Protein AF-A0A072PNY1-F1 (afdb_monomer_lite)

Radius of gyration: 31.07 Å; chains: 1; bounding box: 44×126×73 Å

Sequence (233 aa):
MVGGGAVAAGMVYTMFSLQAFILSVVSLSSMPIEEYMLLPLALKMKVLDPQAALMTTAEVHQFLSSHPPRPKQKKIGTYQPVDLKNYNVVRDDFQHYIATTVPYTLSMPEAFIKNVVPRLRRVGLTKTEALMLINLGVGAHRNGSQQKAGDAAPPSFNGNGEELGEEAAEVEQEQDDRQLLSLVVEELEERFPGEEGEAMIDSILQIIKDAYQDLRPSNEDPHITTLNGTLPT

Structure (mmCIF, N/CA/C/O backbone):
data_AF-A0A072PNY1-F1
#
_entry.id   AF-A0A072PNY1-F1
#
loop_
_atom_site.group_PDB
_atom_site.id
_atom_site.type_symbol
_atom_site.label_atom_id
_atom_site.label_alt_id
_atom_site.label_comp_id
_atom_site.label_asym_id
_atom_site.label_entity_id
_atom_site.label_seq_id
_atom_site.pdbx_PDB_ins_code
_atom_site.Cartn_x
_atom_site.Cartn_y
_atom_site.Cartn_z
_atom_site.occupancy
_atom_site.B_iso_or_equiv
_atom_site.auth_seq_id
_atom_site.auth_comp_id
_atom_site.auth_asym_id
_atom_site.auth_atom_id
_atom_site.pdbx_PDB_model_num
ATOM 1 N N . MET A 1 1 ? -2.075 69.311 14.173 1.00 37.97 1 MET A N 1
ATOM 2 C CA . MET A 1 1 ? -2.273 69.376 12.705 1.00 37.97 1 MET A CA 1
ATOM 3 C C . MET A 1 1 ? -1.069 68.679 12.079 1.00 37.97 1 MET A C 1
ATOM 5 O O . MET A 1 1 ? -0.009 69.274 12.041 1.00 37.97 1 MET A O 1
ATOM 9 N N . VAL A 1 2 ? -1.018 67.345 12.039 1.00 43.34 2 VAL A N 1
ATOM 10 C CA . VAL A 1 2 ? -1.600 66.404 11.054 1.00 43.34 2 VAL A CA 1
ATOM 11 C C . VAL A 1 2 ? -1.232 66.725 9.601 1.00 43.34 2 VAL A C 1
ATOM 13 O O . VAL A 1 2 ? -1.825 67.615 9.008 1.00 43.34 2 VAL A O 1
ATOM 16 N N . GLY A 1 3 ? -0.346 65.886 9.049 1.00 44.34 3 GLY A N 1
ATOM 17 C CA . GLY A 1 3 ? -0.626 65.128 7.824 1.00 44.34 3 GLY A CA 1
ATOM 18 C C . GLY A 1 3 ? 0.012 65.627 6.528 1.00 44.34 3 GLY A C 1
ATOM 19 O O . GLY A 1 3 ? -0.305 66.711 6.060 1.00 44.34 3 GLY A O 1
ATOM 20 N N . GLY A 1 4 ? 0.817 64.770 5.886 1.00 44.09 4 GLY A N 1
ATOM 21 C CA . GLY A 1 4 ? 1.132 64.913 4.458 1.00 44.09 4 GLY A CA 1
ATOM 22 C C . GLY A 1 4 ? 2.486 64.349 4.029 1.00 44.09 4 GLY A C 1
ATOM 23 O O . GLY A 1 4 ? 3.350 65.116 3.631 1.00 44.09 4 GLY A O 1
ATOM 24 N N . GLY A 1 5 ? 2.697 63.028 4.099 1.00 46.22 5 GLY A N 1
ATOM 25 C CA . GLY A 1 5 ? 3.957 62.426 3.620 1.00 46.22 5 GLY A CA 1
ATOM 26 C C . GLY A 1 5 ? 3.864 61.045 2.964 1.00 46.22 5 GLY A C 1
ATOM 27 O O . GLY A 1 5 ? 4.808 60.633 2.304 1.00 46.22 5 GLY A O 1
ATOM 28 N N . ALA A 1 6 ? 2.748 60.320 3.091 1.00 48.09 6 ALA A N 1
ATOM 29 C CA . ALA A 1 6 ? 2.728 58.886 2.773 1.00 48.09 6 ALA A CA 1
ATOM 30 C C . ALA A 1 6 ? 2.091 58.498 1.421 1.00 48.09 6 ALA A C 1
ATOM 32 O O . ALA A 1 6 ? 2.101 57.324 1.070 1.00 48.09 6 ALA A O 1
ATOM 33 N N . VAL A 1 7 ? 1.542 59.438 0.641 1.00 51.06 7 VAL A N 1
ATOM 34 C CA . VAL A 1 7 ? 0.720 59.079 -0.540 1.00 51.06 7 VAL A CA 1
ATOM 35 C C . VAL A 1 7 ? 1.533 58.974 -1.844 1.00 51.06 7 VAL A C 1
ATOM 37 O O . VAL A 1 7 ? 1.127 58.278 -2.768 1.00 51.06 7 VAL A O 1
ATOM 40 N N . ALA A 1 8 ? 2.718 59.588 -1.930 1.00 47.50 8 ALA A N 1
ATOM 41 C CA . ALA A 1 8 ? 3.476 59.646 -3.188 1.00 47.50 8 ALA A CA 1
ATOM 42 C C . ALA A 1 8 ? 4.278 58.366 -3.515 1.00 47.50 8 ALA A C 1
ATOM 44 O O . ALA A 1 8 ? 4.497 58.066 -4.685 1.00 47.50 8 ALA A O 1
ATOM 45 N N . ALA A 1 9 ? 4.690 57.580 -2.513 1.00 46.88 9 ALA A N 1
ATOM 46 C CA . ALA A 1 9 ? 5.535 56.399 -2.736 1.00 46.88 9 ALA A CA 1
ATOM 47 C C . ALA A 1 9 ? 4.755 55.173 -3.259 1.00 46.88 9 ALA A C 1
ATOM 49 O O . ALA A 1 9 ? 5.294 54.378 -4.027 1.00 46.88 9 ALA A O 1
ATOM 50 N N . GLY A 1 10 ? 3.473 55.036 -2.895 1.00 46.16 10 GLY A N 1
ATOM 51 C CA . GLY A 1 10 ? 2.641 53.894 -3.299 1.00 46.16 10 GLY A CA 1
ATOM 52 C C . GLY A 1 10 ? 2.208 53.913 -4.769 1.00 46.16 10 GLY A C 1
ATOM 53 O O . GLY A 1 10 ? 1.962 52.860 -5.349 1.00 46.16 10 GLY A O 1
ATOM 54 N N . MET A 1 11 ? 2.149 55.090 -5.398 1.00 46.78 11 MET A N 1
ATOM 55 C CA . MET A 1 11 ? 1.647 55.239 -6.771 1.00 46.78 11 MET A CA 1
ATOM 56 C C . MET A 1 11 ? 2.728 54.990 -7.838 1.00 46.78 11 MET A C 1
ATOM 58 O O . MET A 1 11 ? 2.419 54.604 -8.961 1.00 46.78 11 MET A O 1
ATOM 62 N N . VAL A 1 12 ? 4.007 55.150 -7.481 1.00 50.50 12 VAL A N 1
ATOM 63 C CA . VAL A 1 12 ? 5.136 54.886 -8.391 1.00 50.50 12 VAL A CA 1
ATOM 64 C C . VAL A 1 12 ? 5.417 53.381 -8.492 1.00 50.50 12 VAL A C 1
ATOM 66 O O . VAL A 1 12 ? 5.702 52.878 -9.577 1.00 50.50 12 VAL A O 1
ATOM 69 N N . TYR A 1 13 ? 5.262 52.632 -7.395 1.00 50.03 13 TYR A N 1
ATOM 70 C CA . TYR A 1 13 ? 5.522 51.186 -7.377 1.00 50.03 13 TYR A CA 1
ATOM 71 C C . TYR A 1 13 ? 4.473 50.368 -8.151 1.00 50.03 13 TYR A C 1
ATOM 73 O O . TYR A 1 13 ? 4.803 49.355 -8.768 1.00 50.03 13 TYR A O 1
ATOM 81 N N . THR A 1 14 ? 3.216 50.820 -8.182 1.00 53.09 14 THR A N 1
ATOM 82 C CA . THR A 1 14 ? 2.148 50.144 -8.935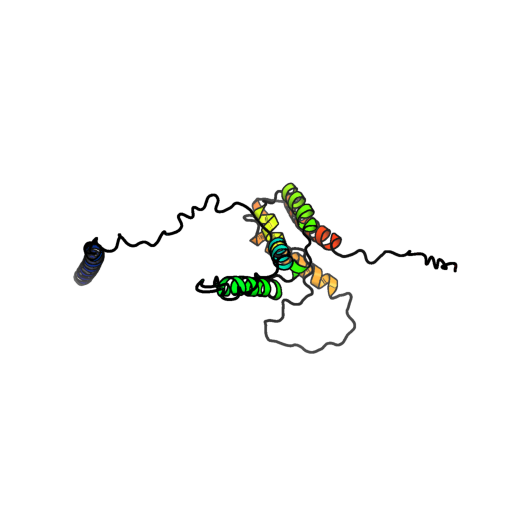 1.00 53.09 14 THR A CA 1
ATOM 83 C C . THR A 1 14 ? 2.256 50.373 -10.444 1.00 53.09 14 THR A C 1
ATOM 85 O O . THR A 1 14 ? 1.988 49.447 -11.209 1.00 53.09 14 THR A O 1
ATOM 88 N N . MET A 1 15 ? 2.725 51.545 -10.897 1.00 52.94 15 MET A N 1
ATOM 89 C CA . MET A 1 15 ? 2.931 51.800 -12.331 1.00 52.94 15 MET A CA 1
ATOM 90 C C . MET A 1 15 ? 4.115 51.018 -12.918 1.00 52.94 15 MET A C 1
ATOM 92 O O . MET A 1 15 ? 3.996 50.492 -14.023 1.00 52.94 15 MET A O 1
ATOM 96 N N . PHE A 1 16 ? 5.221 50.858 -12.180 1.00 52.31 16 PHE A N 1
ATOM 97 C CA . PHE A 1 16 ? 6.365 50.065 -12.656 1.00 52.31 16 PHE A CA 1
ATOM 98 C C . PHE A 1 16 ? 6.051 48.563 -12.770 1.00 52.31 16 PHE A C 1
ATOM 100 O O . PHE A 1 16 ? 6.521 47.905 -13.698 1.00 52.31 16 PHE A O 1
ATOM 107 N N . SER A 1 17 ? 5.206 48.027 -11.884 1.00 53.00 17 SER A N 1
ATOM 108 C CA . SER A 1 17 ? 4.803 46.613 -11.917 1.00 53.00 17 SER A CA 1
ATOM 109 C C . SER A 1 17 ? 3.844 46.301 -13.078 1.00 53.00 17 SER A C 1
ATOM 111 O O . SER A 1 17 ? 3.978 45.281 -13.756 1.00 53.00 17 SER A O 1
ATOM 113 N N . LEU A 1 18 ? 2.925 47.224 -13.393 1.00 51.81 18 LEU A N 1
ATOM 114 C CA . LEU A 1 18 ? 1.984 47.054 -14.505 1.00 51.81 18 LEU A CA 1
ATOM 115 C C . LEU A 1 18 ? 2.681 47.139 -15.876 1.00 51.81 18 LEU A C 1
ATOM 117 O O . LEU A 1 18 ? 2.318 46.422 -16.809 1.00 51.81 18 LEU A O 1
ATOM 121 N N . GLN A 1 19 ? 3.725 47.965 -15.995 1.00 50.22 19 GLN A N 1
ATOM 122 C CA . GLN A 1 19 ? 4.471 48.132 -17.244 1.00 50.22 19 GLN A CA 1
ATOM 123 C C . GLN A 1 19 ? 5.396 46.938 -17.547 1.00 50.22 19 GLN A C 1
ATOM 125 O O . GLN A 1 19 ? 5.550 46.565 -18.711 1.00 50.22 19 GLN A O 1
ATOM 130 N N . ALA A 1 20 ? 5.924 46.266 -16.516 1.00 55.56 20 ALA A N 1
ATOM 131 C CA . ALA A 1 20 ? 6.656 45.004 -16.662 1.00 55.56 20 ALA A CA 1
ATOM 132 C C . ALA A 1 20 ? 5.742 43.831 -17.076 1.00 55.56 20 ALA A C 1
ATOM 134 O O . ALA A 1 20 ? 6.147 42.977 -17.866 1.00 55.56 20 ALA A O 1
ATOM 135 N N . PHE A 1 21 ? 4.488 43.812 -16.610 1.00 53.75 21 PHE A N 1
ATOM 136 C CA . PHE A 1 21 ? 3.516 42.784 -16.993 1.00 53.75 21 PHE A CA 1
ATOM 137 C C . PHE A 1 21 ? 3.072 42.922 -18.459 1.00 53.75 21 PHE A C 1
ATOM 139 O O . PHE A 1 21 ? 3.009 41.931 -19.184 1.00 53.75 21 PHE A O 1
ATOM 146 N N . ILE A 1 22 ? 2.854 44.151 -18.941 1.00 52.56 22 ILE A N 1
ATOM 147 C CA . ILE A 1 22 ? 2.461 44.407 -20.337 1.00 52.56 22 ILE A CA 1
ATOM 148 C C . ILE A 1 22 ? 3.600 44.068 -21.315 1.00 52.56 22 ILE A C 1
ATOM 150 O O . ILE A 1 22 ? 3.345 43.487 -22.368 1.00 52.56 22 ILE A O 1
ATOM 154 N N . LEU A 1 23 ? 4.862 44.340 -20.961 1.00 48.44 23 LEU A N 1
ATOM 155 C CA . LEU A 1 23 ? 6.013 43.966 -21.795 1.00 48.44 23 LEU A CA 1
ATOM 156 C C . LEU A 1 23 ? 6.234 42.444 -21.871 1.00 48.44 23 LEU A C 1
ATOM 158 O O . LEU A 1 23 ? 6.655 41.950 -22.916 1.00 48.44 23 LEU A O 1
ATOM 162 N N . SER A 1 24 ? 5.884 41.691 -20.822 1.00 49.94 24 SER A N 1
ATOM 163 C CA . SER A 1 24 ? 5.904 40.220 -20.850 1.00 49.94 24 SER A CA 1
ATOM 164 C C . SER A 1 24 ? 4.844 39.652 -21.804 1.00 49.94 24 SER A C 1
ATOM 166 O O . SER A 1 24 ? 5.145 38.785 -22.621 1.00 49.94 24 SER A O 1
ATOM 168 N N . VAL A 1 25 ? 3.624 40.204 -21.786 1.00 52.94 25 VAL A N 1
ATOM 169 C CA . VAL A 1 25 ? 2.515 39.742 -22.644 1.00 52.94 25 VAL A CA 1
ATOM 170 C C . VAL A 1 25 ? 2.726 40.117 -24.118 1.00 52.94 25 VAL A C 1
ATOM 172 O O . VAL A 1 25 ? 2.384 39.338 -25.004 1.00 52.94 25 VAL A O 1
ATOM 175 N N . VAL A 1 26 ? 3.341 41.268 -24.414 1.00 48.84 26 VAL A N 1
ATOM 176 C CA . VAL A 1 26 ? 3.603 41.695 -25.803 1.00 48.84 26 VAL A CA 1
ATOM 177 C C . VAL A 1 26 ? 4.735 40.885 -26.458 1.00 48.84 26 VAL A C 1
ATOM 179 O O . VAL A 1 26 ? 4.683 40.638 -27.665 1.00 48.84 26 VAL A O 1
ATOM 182 N N . SER A 1 27 ? 5.691 40.368 -25.677 1.00 42.62 27 SER A N 1
ATOM 183 C CA . SER A 1 27 ? 6.778 39.510 -26.184 1.00 42.62 27 SER A CA 1
ATOM 184 C C . SER A 1 27 ? 6.313 38.113 -26.640 1.00 42.62 27 SER A C 1
ATOM 186 O O . SER A 1 27 ? 7.044 37.412 -27.334 1.00 42.62 27 SER A O 1
ATOM 188 N N . LEU A 1 28 ? 5.073 37.715 -26.324 1.00 46.38 28 LEU A N 1
ATOM 189 C CA . LEU A 1 28 ? 4.453 36.481 -26.831 1.00 46.38 28 LEU A CA 1
ATOM 190 C C . LEU A 1 28 ? 3.819 36.628 -28.229 1.00 46.38 28 LEU A C 1
ATOM 192 O O . LEU A 1 28 ? 3.342 35.639 -28.778 1.00 46.38 28 LEU A O 1
ATOM 196 N N . SER A 1 29 ? 3.806 37.828 -28.824 1.00 46.84 29 SER A N 1
ATOM 197 C CA . SER A 1 29 ? 3.094 38.087 -30.092 1.00 46.84 29 SER A CA 1
ATOM 198 C C . SER A 1 29 ? 3.970 38.136 -31.351 1.00 46.84 29 SER A C 1
ATOM 200 O O . SER A 1 29 ? 3.448 38.331 -32.445 1.00 46.84 29 SER A O 1
ATOM 202 N N . SER A 1 30 ? 5.283 37.919 -31.232 1.00 53.94 30 SER A N 1
ATOM 203 C CA . SER A 1 30 ? 6.195 37.916 -32.382 1.00 53.94 30 SER A CA 1
ATOM 204 C C . SER A 1 30 ? 7.089 36.678 -32.370 1.00 53.94 30 SER A C 1
ATOM 206 O O . SER A 1 30 ? 8.300 36.756 -32.178 1.00 53.94 30 SER A O 1
ATOM 208 N N . MET A 1 31 ? 6.468 35.512 -32.555 1.00 36.31 31 MET A N 1
ATOM 209 C CA . MET A 1 31 ? 7.172 34.319 -33.018 1.00 36.31 31 MET A CA 1
ATOM 210 C C . MET A 1 31 ? 6.817 34.083 -34.493 1.00 36.31 31 MET A C 1
ATOM 212 O O . MET A 1 31 ? 5.630 34.036 -34.828 1.00 36.31 31 MET A O 1
ATOM 216 N N . PRO A 1 32 ? 7.811 33.971 -35.390 1.00 43.66 32 PRO A N 1
ATOM 217 C CA . PRO A 1 32 ? 7.572 33.706 -36.802 1.00 43.66 32 PRO A CA 1
ATOM 218 C C . PRO A 1 32 ? 6.908 32.333 -36.991 1.00 43.66 32 PRO A C 1
ATOM 220 O O . PRO A 1 32 ? 7.334 31.326 -36.435 1.00 43.66 32 PRO A O 1
ATOM 223 N N . ILE A 1 33 ? 5.854 32.306 -37.807 1.00 50.81 33 ILE A N 1
ATOM 224 C CA . ILE A 1 33 ? 4.943 31.171 -38.053 1.00 50.81 33 ILE A CA 1
ATOM 225 C C . ILE A 1 33 ? 5.592 30.018 -38.863 1.00 50.81 33 ILE A C 1
ATOM 227 O O . ILE A 1 33 ? 4.946 29.010 -39.138 1.00 50.81 33 ILE A O 1
ATOM 231 N N . GLU A 1 34 ? 6.882 30.085 -39.203 1.00 48.38 34 GLU A N 1
ATOM 232 C CA . GLU A 1 34 ? 7.519 29.111 -40.109 1.00 48.38 34 GLU A CA 1
ATOM 233 C C . GLU A 1 34 ? 8.135 27.861 -39.450 1.00 48.38 34 GLU A C 1
ATOM 235 O O . GLU A 1 34 ? 8.585 26.967 -40.161 1.00 48.38 34 GLU A O 1
ATOM 240 N N . GLU A 1 35 ? 8.089 27.706 -38.123 1.00 45.91 35 GLU A N 1
ATOM 241 C CA . GLU A 1 35 ? 8.670 26.524 -37.448 1.00 45.91 35 GLU A CA 1
ATOM 242 C C . GLU A 1 35 ? 7.656 25.397 -37.136 1.00 45.91 35 GLU A C 1
ATOM 244 O O . GLU A 1 35 ? 7.989 24.392 -36.513 1.00 45.91 35 GLU A O 1
ATOM 249 N N . TYR A 1 36 ? 6.410 25.502 -37.613 1.00 50.78 36 TYR A N 1
ATOM 250 C CA . TYR A 1 36 ? 5.366 24.489 -37.367 1.00 50.78 36 TYR A CA 1
ATOM 251 C C . TYR A 1 36 ? 5.325 23.332 -38.383 1.00 50.78 36 TYR A C 1
ATOM 253 O O . TYR A 1 36 ? 4.519 22.414 -38.231 1.00 50.78 36 TYR A O 1
ATOM 261 N N . MET A 1 37 ? 6.183 23.327 -39.408 1.00 48.50 37 MET A N 1
ATOM 262 C CA . MET A 1 37 ? 6.131 22.335 -40.498 1.00 48.50 37 MET A CA 1
ATOM 263 C C . MET A 1 37 ? 7.133 21.178 -40.392 1.00 48.50 37 MET A C 1
ATOM 265 O O . MET A 1 37 ? 7.355 20.480 -41.375 1.00 48.50 37 MET A O 1
ATOM 269 N N . LEU A 1 38 ? 7.702 20.911 -39.215 1.00 50.47 38 LEU A N 1
ATOM 270 C CA . LEU A 1 38 ? 8.559 19.737 -38.996 1.00 50.47 38 LEU A CA 1
ATOM 271 C C . LEU A 1 38 ? 8.415 19.183 -37.568 1.00 50.47 38 LEU A C 1
ATOM 273 O O . LEU A 1 38 ? 9.397 18.892 -36.898 1.00 50.47 38 LEU A O 1
ATOM 277 N N . LEU A 1 39 ? 7.179 18.995 -37.092 1.00 46.56 39 LEU A N 1
ATOM 278 C CA . LEU A 1 39 ? 6.939 18.123 -35.938 1.00 46.56 39 LEU A CA 1
ATOM 279 C C . LEU A 1 39 ? 7.073 16.662 -36.405 1.00 46.56 39 LEU A C 1
ATOM 281 O O . LEU A 1 39 ? 6.225 16.190 -37.170 1.00 46.56 39 LEU A O 1
ATOM 285 N N . PRO A 1 40 ? 8.123 15.927 -35.994 1.00 48.25 40 PRO A N 1
ATOM 286 C CA . PRO A 1 40 ? 8.342 14.562 -36.440 1.00 48.25 40 PRO A CA 1
ATOM 287 C C . PRO A 1 40 ? 7.284 13.678 -35.792 1.00 48.25 40 PRO A C 1
ATOM 289 O O . PRO A 1 40 ? 7.430 13.352 -34.623 1.00 48.25 40 PRO A O 1
ATOM 292 N N . LEU A 1 41 ? 6.218 13.338 -36.531 1.00 52.31 41 LEU A N 1
ATOM 293 C CA . LEU A 1 41 ? 5.274 12.243 -36.246 1.00 52.31 41 LEU A CA 1
ATOM 294 C C . LEU A 1 41 ? 5.111 11.963 -34.743 1.00 52.31 41 LEU A C 1
ATOM 296 O O . LEU A 1 41 ? 5.346 10.845 -34.279 1.00 52.31 41 LEU A O 1
ATOM 300 N N . ALA A 1 42 ? 4.781 13.008 -33.976 1.00 55.19 42 ALA A N 1
ATOM 301 C CA . ALA A 1 42 ? 4.653 12.905 -32.536 1.00 55.19 42 ALA A CA 1
ATOM 302 C C . ALA A 1 42 ? 3.523 11.915 -32.288 1.00 55.19 42 ALA A C 1
ATOM 304 O O . ALA A 1 42 ? 2.368 12.180 -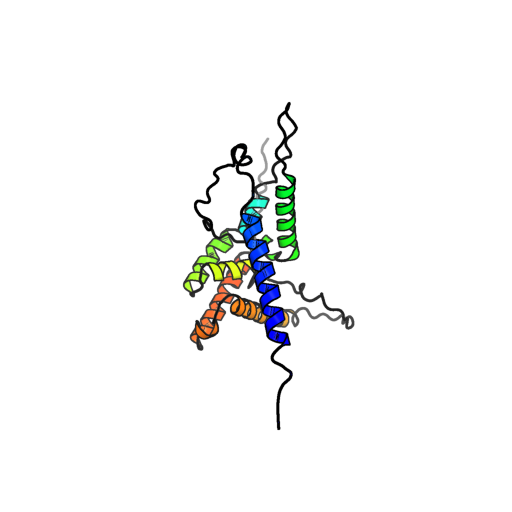32.630 1.00 55.19 42 ALA A O 1
ATOM 305 N N . LEU A 1 43 ? 3.901 10.732 -31.801 1.00 55.91 43 LEU A N 1
ATOM 306 C CA . LEU A 1 43 ? 3.011 9.646 -31.434 1.00 55.91 43 LEU A CA 1
ATOM 307 C C . LEU A 1 43 ? 1.767 10.243 -30.790 1.00 55.91 43 LEU A C 1
ATOM 309 O O . LEU A 1 43 ? 1.827 10.826 -29.708 1.00 55.91 43 LEU A O 1
ATOM 313 N N . LYS A 1 44 ? 0.636 10.101 -31.484 1.00 71.44 44 LYS A N 1
ATOM 314 C CA . LYS A 1 44 ? -0.702 10.450 -31.006 1.00 71.44 44 LYS A CA 1
ATOM 315 C C . LYS A 1 44 ? -1.107 9.443 -29.927 1.00 71.44 44 LYS A C 1
ATOM 317 O O . LYS A 1 44 ? -2.087 8.718 -30.076 1.00 71.44 44 LYS A O 1
ATOM 322 N N . MET A 1 45 ? -0.299 9.336 -28.878 1.00 83.44 45 MET A N 1
ATOM 323 C CA . MET A 1 45 ? -0.567 8.499 -27.728 1.00 83.44 45 MET A CA 1
ATOM 324 C C . MET A 1 45 ? -1.610 9.228 -26.892 1.00 83.44 45 MET A C 1
ATOM 326 O O . MET A 1 45 ? -1.393 10.350 -26.439 1.00 83.44 45 MET A O 1
ATOM 330 N N . LYS A 1 46 ? -2.779 8.608 -26.756 1.00 90.69 46 LYS A N 1
ATOM 331 C CA . LYS A 1 46 ? -3.876 9.123 -25.944 1.00 90.69 46 LYS A CA 1
ATOM 332 C C . LYS A 1 46 ? -3.996 8.254 -24.705 1.00 90.69 46 LYS A C 1
ATOM 334 O O . LYS A 1 46 ? -4.066 7.033 -24.824 1.00 90.69 46 LYS A O 1
ATOM 339 N N . VAL A 1 47 ? -4.034 8.885 -23.539 1.00 90.31 47 VAL A N 1
ATOM 340 C CA . VAL A 1 47 ? -4.411 8.210 -22.296 1.00 90.31 47 VAL A CA 1
ATOM 341 C C . VAL A 1 47 ? -5.910 7.926 -22.377 1.00 90.31 47 VAL A C 1
ATOM 343 O O . VAL A 1 47 ? -6.694 8.851 -22.584 1.00 90.31 47 VAL A O 1
ATOM 346 N N . LEU A 1 48 ? -6.287 6.649 -22.299 1.00 93.88 48 LEU A N 1
ATOM 347 C CA . LEU A 1 48 ? -7.691 6.225 -22.322 1.00 93.88 48 LEU A CA 1
ATOM 348 C C . LEU A 1 48 ? -8.291 6.235 -20.919 1.00 93.88 48 LEU A C 1
ATOM 350 O O . LEU A 1 48 ? -9.385 6.751 -20.725 1.00 93.88 48 LEU A O 1
ATOM 354 N N . ASP A 1 49 ? -7.542 5.699 -19.960 1.00 95.19 49 ASP A N 1
ATOM 355 C CA . ASP A 1 49 ? -7.912 5.654 -18.554 1.00 95.19 49 ASP A CA 1
ATOM 356 C C . ASP A 1 49 ? -6.652 5.884 -17.699 1.00 95.19 49 ASP A C 1
ATOM 358 O O . ASP A 1 49 ? -5.722 5.074 -17.762 1.00 95.19 49 ASP A O 1
ATOM 362 N N . PRO A 1 50 ? -6.565 6.997 -16.948 1.00 93.50 50 PRO A N 1
ATOM 363 C CA . PRO A 1 50 ? -5.429 7.271 -16.075 1.00 93.50 50 PRO A CA 1
ATOM 364 C C . PRO A 1 50 ? -5.422 6.429 -14.787 1.00 93.50 50 PRO A C 1
ATOM 366 O O . PRO A 1 50 ? -4.375 6.338 -14.152 1.00 93.50 50 PRO A O 1
ATOM 369 N N . GLN A 1 51 ? -6.549 5.832 -14.380 1.00 91.50 51 GLN A N 1
ATOM 370 C CA . GLN A 1 51 ? -6.702 5.127 -13.099 1.00 91.50 51 GLN A CA 1
ATOM 371 C C . GLN A 1 51 ? -7.345 3.744 -13.282 1.00 91.50 51 GLN A C 1
ATOM 373 O O . GLN A 1 51 ? -8.302 3.379 -12.602 1.00 91.50 51 GLN A O 1
ATOM 378 N N . ALA A 1 52 ? -6.764 2.945 -14.179 1.00 93.69 52 ALA A N 1
ATOM 379 C CA . ALA A 1 52 ? -7.300 1.634 -14.547 1.00 93.69 52 ALA A CA 1
ATOM 380 C C . ALA A 1 52 ? -7.259 0.585 -13.419 1.00 93.69 52 ALA A C 1
ATOM 382 O O . ALA A 1 52 ? -8.069 -0.343 -13.401 1.00 93.69 52 ALA A O 1
ATOM 383 N N . ALA A 1 53 ? -6.303 0.688 -12.490 1.00 92.94 53 ALA A N 1
ATOM 384 C CA . ALA A 1 53 ? -6.143 -0.277 -11.408 1.00 92.94 53 ALA A CA 1
ATOM 385 C C . ALA A 1 53 ? -5.490 0.337 -10.164 1.00 92.94 53 ALA A C 1
ATOM 387 O O . ALA A 1 53 ? -4.718 1.289 -10.247 1.00 92.94 53 ALA A O 1
ATOM 388 N N . LEU A 1 54 ? -5.779 -0.276 -9.015 1.00 91.62 54 LEU A N 1
ATOM 389 C CA . LEU A 1 54 ? -5.074 -0.059 -7.754 1.00 91.62 54 LEU A CA 1
ATOM 390 C C . LEU A 1 54 ? -4.284 -1.325 -7.444 1.00 91.62 54 LEU A C 1
ATOM 392 O O . LEU A 1 54 ? -4.874 -2.407 -7.445 1.00 91.62 54 LEU A O 1
ATOM 396 N N . MET A 1 55 ? -2.988 -1.175 -7.189 1.00 92.12 55 MET A N 1
ATOM 397 C CA . MET A 1 55 ? -2.074 -2.274 -6.884 1.00 92.12 55 MET A CA 1
ATOM 398 C C . MET A 1 55 ? -1.346 -1.993 -5.574 1.00 92.12 55 MET A C 1
ATOM 400 O O . MET A 1 55 ? -0.984 -0.851 -5.287 1.00 92.12 55 MET A O 1
ATOM 404 N N . THR A 1 56 ? -1.128 -3.041 -4.790 1.00 92.94 56 THR A N 1
ATOM 405 C CA . THR A 1 56 ? -0.261 -2.991 -3.609 1.00 92.94 56 THR A CA 1
ATOM 406 C C . THR A 1 56 ? 1.210 -2.953 -4.014 1.00 92.94 56 THR A C 1
ATOM 408 O O . THR A 1 56 ? 1.597 -3.436 -5.083 1.00 92.94 56 THR A O 1
ATOM 411 N N . THR A 1 57 ? 2.061 -2.443 -3.124 1.00 94.25 57 THR A N 1
ATOM 412 C CA . THR A 1 57 ? 3.517 -2.487 -3.313 1.00 94.25 57 THR A CA 1
ATOM 413 C C . THR A 1 57 ? 4.016 -3.929 -3.463 1.00 94.25 57 THR A C 1
ATOM 415 O O . THR A 1 57 ? 4.889 -4.193 -4.290 1.00 94.25 57 THR A O 1
ATOM 418 N N . ALA A 1 58 ? 3.410 -4.874 -2.733 1.00 91.75 58 ALA A N 1
ATOM 419 C CA . ALA A 1 58 ? 3.736 -6.298 -2.808 1.00 91.75 58 ALA A CA 1
ATOM 420 C C . ALA A 1 58 ? 3.422 -6.910 -4.184 1.00 91.75 58 ALA A C 1
ATOM 422 O O . ALA A 1 58 ? 4.275 -7.588 -4.756 1.00 91.75 58 ALA A O 1
ATOM 423 N N . GLU A 1 59 ? 2.253 -6.626 -4.770 1.00 92.62 59 GLU A N 1
ATOM 424 C CA . GLU A 1 59 ? 1.899 -7.110 -6.115 1.00 92.62 59 GLU A CA 1
ATOM 425 C C . GLU A 1 59 ? 2.850 -6.563 -7.181 1.00 92.62 59 GLU A C 1
ATOM 427 O O . GLU A 1 59 ? 3.311 -7.308 -8.049 1.00 92.62 59 GLU A O 1
ATOM 432 N N . VAL A 1 60 ? 3.181 -5.269 -7.109 1.00 94.00 60 VAL A N 1
ATOM 433 C CA . VAL A 1 60 ? 4.136 -4.653 -8.040 1.00 94.00 60 VAL A CA 1
ATOM 434 C C . VAL A 1 60 ? 5.514 -5.299 -7.888 1.00 94.00 60 VAL A C 1
ATOM 436 O O . VAL A 1 60 ? 6.138 -5.656 -8.888 1.00 94.00 60 VAL A O 1
ATOM 439 N N . HIS A 1 61 ? 5.977 -5.525 -6.658 1.00 93.06 61 HIS A N 1
ATOM 440 C CA . HIS A 1 61 ? 7.241 -6.211 -6.396 1.00 93.06 61 HIS A CA 1
ATOM 441 C C . HIS A 1 61 ? 7.261 -7.646 -6.925 1.00 93.06 61 HIS A C 1
ATOM 443 O O . HIS A 1 61 ? 8.207 -8.036 -7.613 1.00 93.06 61 HIS A O 1
ATOM 449 N N . GLN A 1 62 ? 6.216 -8.428 -6.655 1.00 92.81 62 GLN A N 1
ATOM 450 C CA . GLN A 1 62 ? 6.086 -9.800 -7.140 1.00 92.81 62 GLN A CA 1
ATOM 451 C C . GLN A 1 62 ? 6.070 -9.841 -8.674 1.00 92.81 62 GLN A C 1
ATOM 453 O O . GLN A 1 62 ? 6.733 -10.681 -9.297 1.00 92.81 62 GLN A O 1
ATOM 458 N N . PHE A 1 63 ? 5.362 -8.901 -9.304 1.00 93.19 63 PHE A N 1
ATOM 459 C CA . PHE A 1 63 ? 5.339 -8.763 -10.753 1.00 93.19 63 PHE A CA 1
ATOM 460 C C . PHE A 1 63 ? 6.732 -8.451 -11.312 1.00 93.19 63 PHE A C 1
ATOM 462 O O . PHE A 1 63 ? 7.200 -9.133 -12.223 1.00 93.19 63 PHE A O 1
ATOM 469 N N . LEU A 1 64 ? 7.440 -7.469 -10.750 1.00 93.50 64 LEU A N 1
ATOM 470 C CA . LEU A 1 64 ? 8.785 -7.113 -11.206 1.00 93.50 64 LEU A CA 1
ATOM 471 C C . LEU A 1 64 ? 9.802 -8.233 -10.943 1.00 93.50 64 LEU A C 1
ATOM 473 O O . LEU A 1 64 ? 10.687 -8.439 -11.771 1.00 93.50 64 LEU A O 1
ATOM 477 N N . SER A 1 65 ? 9.657 -8.981 -9.851 1.00 91.25 65 SER A N 1
ATOM 478 C CA . SER A 1 65 ? 10.525 -10.116 -9.513 1.00 91.25 65 SER A CA 1
ATOM 479 C C . SER A 1 65 ? 10.351 -11.289 -10.481 1.00 91.25 65 SER A C 1
ATOM 481 O O . SER A 1 65 ? 11.328 -11.911 -10.887 1.00 91.25 65 SER A O 1
ATOM 483 N N . SER A 1 66 ? 9.114 -11.564 -10.905 1.00 93.06 66 SER A N 1
ATOM 484 C CA . SER A 1 66 ? 8.812 -12.607 -11.899 1.00 93.06 66 SER A CA 1
ATOM 485 C C . SER A 1 66 ? 9.140 -12.200 -13.342 1.00 93.06 66 SER A C 1
ATOM 487 O O . SER A 1 66 ? 9.256 -13.064 -14.211 1.00 93.06 66 SER A O 1
ATOM 489 N N . HIS A 1 67 ? 9.338 -10.903 -13.605 1.00 93.25 67 HIS A N 1
ATOM 490 C CA . HIS A 1 67 ? 9.635 -10.360 -14.931 1.00 93.25 67 HIS A CA 1
ATOM 491 C C . HIS A 1 67 ? 10.993 -9.643 -14.933 1.00 93.25 67 HIS A C 1
ATOM 493 O O . HIS A 1 67 ? 11.053 -8.435 -14.645 1.00 93.25 67 HIS A O 1
ATOM 499 N N . PRO A 1 68 ? 12.090 -10.354 -15.271 1.00 90.12 68 PRO A N 1
ATOM 500 C CA . PRO A 1 68 ? 13.429 -9.784 -15.224 1.00 90.12 68 PRO A CA 1
ATOM 501 C C . PRO A 1 68 ? 13.575 -8.589 -16.181 1.00 90.12 68 PRO A C 1
ATOM 503 O O . PRO A 1 68 ? 12.857 -8.503 -17.187 1.00 90.12 68 PRO A O 1
ATOM 506 N N . PRO A 1 69 ? 14.514 -7.662 -15.905 1.00 90.44 69 PRO A N 1
ATOM 507 C CA . PRO A 1 69 ? 14.753 -6.508 -16.761 1.00 90.44 69 PRO A CA 1
ATOM 508 C C . PRO A 1 69 ? 15.025 -6.914 -18.210 1.00 90.44 69 PRO A C 1
ATOM 510 O O . PRO A 1 69 ? 15.719 -7.895 -18.490 1.00 90.44 69 PRO A O 1
ATOM 513 N N . ARG A 1 70 ? 14.504 -6.124 -19.155 1.00 88.69 70 ARG A N 1
ATOM 514 C CA . ARG A 1 70 ? 14.736 -6.361 -20.582 1.00 88.69 70 ARG A CA 1
ATOM 515 C C . ARG A 1 70 ? 16.247 -6.333 -20.882 1.00 88.69 70 ARG A C 1
ATOM 517 O O . ARG A 1 70 ? 16.909 -5.352 -20.536 1.00 88.69 70 ARG A O 1
ATOM 524 N N . PRO A 1 71 ? 16.801 -7.345 -21.576 1.00 86.25 71 PRO A N 1
ATOM 525 C CA . PRO A 1 71 ? 18.216 -7.353 -21.919 1.00 86.25 71 PRO A CA 1
ATOM 526 C C . PRO A 1 71 ? 18.554 -6.212 -22.884 1.00 86.25 71 PRO A C 1
ATOM 528 O O . PRO A 1 71 ? 17.761 -5.853 -23.760 1.00 86.25 71 PRO A O 1
ATOM 531 N N . LYS A 1 72 ? 19.766 -5.661 -22.754 1.00 84.31 72 LYS A N 1
ATOM 532 C CA . LYS A 1 72 ? 20.270 -4.633 -23.673 1.00 84.31 72 LYS A CA 1
ATOM 533 C C . LYS A 1 72 ? 20.374 -5.219 -25.081 1.00 84.31 72 LYS A C 1
ATOM 535 O O . LYS A 1 72 ? 21.047 -6.228 -25.295 1.00 84.31 72 LYS A O 1
ATOM 540 N N . GLN A 1 73 ? 19.707 -4.588 -26.044 1.00 83.44 73 GLN A N 1
ATOM 541 C CA . GLN A 1 73 ? 19.758 -5.019 -27.437 1.00 83.44 73 GLN A CA 1
ATOM 542 C C . GLN A 1 73 ? 21.138 -4.720 -28.031 1.00 83.44 73 GLN A C 1
ATOM 544 O O . GLN A 1 73 ? 21.684 -3.630 -27.854 1.00 83.44 73 GLN A O 1
ATOM 549 N N . LYS A 1 74 ? 21.702 -5.687 -28.759 1.00 82.56 74 LYS A N 1
ATOM 550 C CA . LYS A 1 74 ? 22.905 -5.456 -29.566 1.00 82.56 74 LYS A CA 1
ATOM 551 C C . LYS A 1 74 ? 22.528 -4.590 -30.769 1.00 82.56 74 LYS A C 1
ATOM 553 O O . LYS A 1 74 ? 21.444 -4.749 -31.325 1.00 82.56 74 LYS A O 1
ATOM 558 N N . LYS A 1 75 ? 23.427 -3.699 -31.191 1.00 82.75 75 LYS A N 1
ATOM 559 C CA . LYS A 1 75 ? 23.237 -2.911 -32.414 1.00 82.75 75 LYS A CA 1
ATOM 560 C C . LYS A 1 75 ? 23.202 -3.858 -33.619 1.00 82.75 75 LYS A C 1
ATOM 562 O O . LYS A 1 75 ? 24.185 -4.548 -33.879 1.00 82.75 75 LYS A O 1
ATOM 567 N N . ILE A 1 76 ? 22.082 -3.891 -34.338 1.00 84.50 76 ILE A N 1
ATOM 568 C CA . ILE A 1 76 ? 21.929 -4.657 -35.580 1.00 84.50 76 ILE A CA 1
ATOM 569 C C . ILE A 1 76 ? 21.892 -3.653 -36.733 1.00 84.50 76 ILE A C 1
ATOM 571 O O . ILE A 1 76 ? 20.942 -2.885 -36.876 1.00 84.50 76 ILE A O 1
ATOM 575 N N . GLY A 1 77 ? 22.951 -3.639 -37.546 1.00 85.31 77 GLY A N 1
ATOM 576 C CA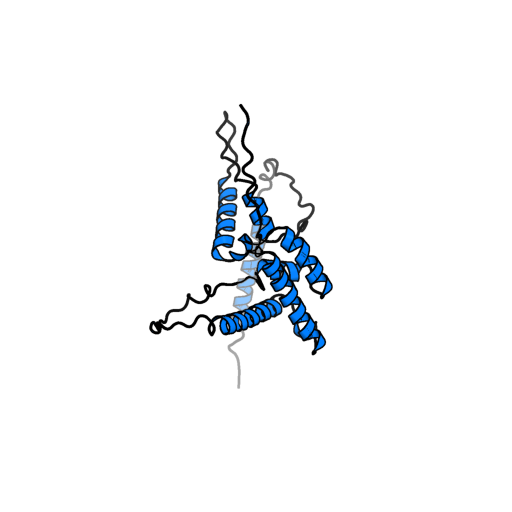 . GLY A 1 77 ? 23.076 -2.719 -38.678 1.00 85.31 77 GLY A CA 1
ATOM 577 C C . GLY A 1 77 ? 23.085 -1.245 -38.254 1.00 85.31 77 GLY A C 1
ATOM 578 O O . GLY A 1 77 ? 23.856 -0.836 -37.382 1.00 85.31 77 GLY A O 1
ATOM 579 N N . THR A 1 78 ? 22.240 -0.440 -38.898 1.00 87.06 78 THR A N 1
ATOM 580 C CA . THR A 1 78 ? 22.109 1.009 -38.668 1.00 87.06 78 THR A CA 1
ATOM 581 C C . THR A 1 78 ? 21.040 1.378 -37.637 1.00 87.06 78 THR A C 1
ATOM 583 O O . THR A 1 78 ? 20.996 2.534 -37.217 1.00 87.06 78 THR A O 1
ATOM 586 N N . TYR A 1 79 ? 20.209 0.427 -37.196 1.00 81.44 79 TYR A N 1
ATOM 587 C CA . TYR A 1 79 ? 19.175 0.682 -36.195 1.00 81.44 79 TYR A CA 1
ATOM 588 C C . TYR A 1 79 ? 19.799 1.032 -34.842 1.00 81.44 79 TYR A C 1
ATOM 590 O O . TYR A 1 79 ? 20.687 0.330 -34.346 1.00 81.44 79 TYR A O 1
ATOM 598 N N . GLN A 1 80 ? 19.323 2.123 -34.239 1.00 81.31 80 GLN A N 1
ATOM 599 C CA . GLN A 1 80 ? 19.715 2.497 -32.885 1.00 81.31 80 GLN A CA 1
ATOM 600 C C . GLN A 1 80 ? 18.973 1.601 -31.885 1.00 81.31 80 GLN A C 1
ATOM 602 O O . GLN A 1 80 ? 17.750 1.472 -31.986 1.00 81.31 80 GLN A O 1
ATOM 607 N N . PRO A 1 81 ? 19.680 0.961 -30.940 1.00 86.12 81 PRO A N 1
ATOM 608 C CA . PRO A 1 81 ? 19.027 0.198 -29.889 1.00 86.12 81 PRO A CA 1
ATOM 609 C C . PRO A 1 81 ? 18.198 1.132 -29.003 1.00 86.12 81 PRO A C 1
ATOM 611 O O . PRO A 1 81 ? 18.566 2.286 -28.783 1.00 86.12 81 PRO A O 1
ATOM 614 N N . VAL A 1 82 ? 17.085 0.620 -28.479 1.00 86.19 82 VAL A N 1
ATOM 615 C CA . VAL A 1 82 ? 16.262 1.364 -27.519 1.00 86.19 82 VAL A CA 1
ATOM 616 C C . VAL A 1 82 ? 17.080 1.621 -26.254 1.00 86.19 82 VAL A C 1
ATOM 618 O O . VAL A 1 82 ? 17.668 0.688 -25.700 1.00 86.19 82 VAL A O 1
ATOM 621 N N . ASP A 1 83 ? 17.102 2.869 -25.786 1.00 88.94 83 ASP A N 1
ATOM 622 C CA . ASP A 1 83 ? 17.737 3.200 -24.514 1.00 88.94 83 ASP A CA 1
ATOM 623 C C . ASP A 1 83 ? 16.889 2.677 -23.347 1.00 88.94 83 ASP A C 1
ATOM 625 O O . ASP A 1 83 ? 15.727 3.044 -23.174 1.00 88.94 83 ASP A O 1
ATOM 629 N N . LEU A 1 84 ? 17.481 1.790 -22.549 1.00 90.88 84 LEU A N 1
ATOM 630 C CA . LEU A 1 84 ? 16.854 1.181 -21.376 1.00 90.88 84 LEU A CA 1
ATOM 631 C C . LEU A 1 84 ? 17.393 1.763 -20.062 1.00 90.88 84 LEU A C 1
ATOM 633 O O . LEU A 1 84 ? 17.067 1.240 -19.000 1.00 90.88 84 LEU A O 1
ATOM 637 N N . LYS A 1 85 ? 18.235 2.806 -20.094 1.00 91.44 85 LYS A N 1
ATOM 638 C CA . LYS A 1 85 ? 18.873 3.361 -18.891 1.00 91.44 85 LYS A CA 1
ATOM 639 C C . LYS A 1 85 ? 17.844 3.759 -17.832 1.00 91.44 85 LYS A C 1
ATOM 641 O O . LYS A 1 85 ? 17.881 3.214 -16.735 1.00 91.44 85 LYS A O 1
ATOM 646 N N . ASN A 1 86 ? 16.900 4.634 -18.178 1.00 93.00 86 ASN A N 1
ATOM 647 C CA . ASN A 1 86 ? 15.901 5.136 -17.226 1.00 93.00 86 ASN A CA 1
ATOM 648 C C . ASN A 1 86 ? 14.962 4.030 -16.730 1.00 93.00 86 ASN A C 1
ATOM 650 O O . ASN A 1 86 ? 14.593 4.017 -15.564 1.00 93.00 86 ASN A O 1
ATOM 654 N N . TYR A 1 87 ? 14.620 3.072 -17.596 1.00 92.50 87 TYR A N 1
ATOM 655 C CA . TYR A 1 87 ? 13.827 1.905 -17.208 1.00 92.50 87 TYR A CA 1
ATOM 656 C C . TYR A 1 87 ? 14.510 1.091 -16.102 1.00 92.50 87 TYR A C 1
ATOM 658 O O . TYR A 1 87 ? 13.852 0.692 -15.146 1.00 92.50 87 TYR A O 1
ATOM 666 N N . ASN A 1 88 ? 15.820 0.859 -16.218 1.00 92.56 88 ASN A N 1
ATOM 667 C CA . ASN A 1 88 ? 16.560 0.116 -15.199 1.00 92.56 88 ASN A CA 1
ATOM 668 C C . ASN A 1 88 ? 16.689 0.924 -13.903 1.00 92.56 88 ASN A C 1
ATOM 670 O O . ASN A 1 88 ? 16.435 0.370 -12.845 1.00 92.56 88 ASN A O 1
ATOM 674 N N . VAL A 1 89 ? 16.968 2.231 -13.996 1.00 95.81 89 VAL A N 1
ATOM 675 C CA . VAL A 1 89 ? 17.038 3.119 -12.821 1.00 95.81 89 VAL A CA 1
ATOM 676 C C . VAL A 1 89 ? 15.746 3.058 -12.005 1.00 95.81 89 VAL A C 1
ATOM 678 O O . VAL A 1 89 ? 15.800 2.787 -10.817 1.00 95.81 89 VAL A O 1
ATOM 681 N N . VAL A 1 90 ? 14.579 3.191 -12.644 1.00 96.00 90 VAL A N 1
ATOM 682 C CA . VAL A 1 90 ? 13.285 3.123 -11.938 1.00 96.00 90 VAL A CA 1
ATOM 683 C C . VAL A 1 90 ? 13.081 1.778 -11.235 1.00 96.00 90 VAL A C 1
ATOM 685 O O . VAL A 1 90 ? 12.501 1.723 -10.153 1.00 96.00 90 VAL A O 1
ATOM 688 N N . ARG A 1 91 ? 13.547 0.679 -11.835 1.00 95.00 91 ARG A N 1
ATOM 689 C CA . ARG A 1 91 ? 13.451 -0.647 -11.213 1.00 95.00 91 ARG A CA 1
ATOM 690 C C . ARG A 1 91 ? 14.386 -0.790 -10.019 1.00 95.00 91 ARG A C 1
ATOM 692 O O . ARG A 1 91 ? 13.966 -1.344 -9.007 1.00 95.00 91 ARG A O 1
ATOM 699 N N . ASP A 1 92 ? 15.613 -0.298 -10.142 1.00 94.81 92 ASP A N 1
ATOM 700 C CA . ASP A 1 92 ? 16.604 -0.325 -9.067 1.00 94.81 92 ASP A CA 1
ATOM 701 C C . ASP A 1 92 ? 16.140 0.548 -7.888 1.00 94.81 92 ASP A C 1
ATOM 703 O O . ASP A 1 92 ? 16.168 0.100 -6.743 1.00 94.81 92 ASP A O 1
ATOM 707 N N . ASP A 1 93 ? 15.612 1.743 -8.173 1.00 96.75 93 ASP A N 1
ATOM 708 C CA . ASP A 1 93 ? 15.043 2.657 -7.178 1.00 96.75 93 ASP A CA 1
ATOM 709 C C . ASP A 1 93 ? 13.846 2.028 -6.452 1.00 96.75 93 ASP A C 1
ATOM 711 O O . ASP A 1 93 ? 13.740 2.112 -5.228 1.00 96.75 93 ASP A O 1
ATOM 715 N N . PHE A 1 94 ? 12.958 1.345 -7.181 1.00 95.81 94 PHE A N 1
ATOM 716 C CA . PHE A 1 94 ? 11.820 0.648 -6.579 1.00 95.81 94 PHE A CA 1
ATOM 717 C C . PHE A 1 94 ? 12.266 -0.503 -5.669 1.00 95.81 94 PHE A C 1
ATOM 719 O O . PHE A 1 94 ? 11.756 -0.656 -4.557 1.00 95.81 94 PHE A O 1
ATOM 726 N N . GLN A 1 95 ? 13.255 -1.288 -6.105 1.00 94.12 95 GLN A N 1
ATOM 727 C CA . GLN A 1 95 ? 13.825 -2.351 -5.279 1.00 94.12 95 GLN A CA 1
ATOM 728 C C . GLN A 1 95 ? 14.476 -1.780 -4.013 1.00 94.12 95 GLN A C 1
ATOM 730 O O . GLN A 1 95 ? 14.328 -2.343 -2.927 1.00 94.12 95 GLN A O 1
ATOM 735 N N . HIS A 1 96 ? 15.169 -0.646 -4.142 1.00 95.88 96 HIS A N 1
ATOM 736 C CA . HIS A 1 96 ? 15.777 0.056 -3.020 1.00 95.88 96 HIS A CA 1
ATOM 737 C C . HIS A 1 96 ? 14.727 0.573 -2.029 1.00 95.88 96 HIS A C 1
ATOM 739 O O . HIS A 1 96 ? 14.880 0.367 -0.826 1.00 95.88 96 HIS A O 1
ATOM 745 N N . TYR A 1 97 ? 13.640 1.179 -2.514 1.00 95.69 97 TYR A N 1
ATOM 746 C CA . TYR A 1 97 ? 12.515 1.618 -1.683 1.00 95.69 97 TYR A CA 1
ATOM 747 C C . TYR A 1 97 ? 11.933 0.465 -0.855 1.00 95.69 97 TYR A C 1
ATOM 749 O O . TYR A 1 97 ? 11.746 0.604 0.353 1.00 95.69 97 TYR A O 1
ATOM 757 N N . ILE A 1 98 ? 11.721 -0.701 -1.469 1.00 93.00 98 ILE A N 1
ATOM 758 C CA . ILE A 1 98 ? 11.203 -1.877 -0.758 1.00 93.00 98 ILE A CA 1
ATOM 759 C C . ILE A 1 98 ? 12.175 -2.358 0.311 1.00 93.00 98 ILE A C 1
ATOM 761 O O . ILE A 1 98 ? 11.776 -2.557 1.455 1.00 93.00 98 ILE A O 1
ATOM 765 N N . ALA A 1 99 ? 13.449 -2.515 -0.045 1.00 92.06 99 ALA A N 1
ATOM 766 C CA . ALA A 1 99 ? 14.464 -3.017 0.872 1.00 92.06 99 ALA A CA 1
ATOM 767 C C . ALA A 1 99 ? 14.688 -2.101 2.087 1.00 92.06 99 ALA A C 1
ATOM 769 O O . ALA A 1 99 ? 15.062 -2.582 3.153 1.00 92.06 99 ALA A O 1
ATOM 770 N N . THR A 1 100 ? 14.485 -0.791 1.926 1.00 92.00 100 THR A N 1
ATOM 771 C CA . THR A 1 100 ? 14.787 0.210 2.961 1.00 92.00 100 THR A CA 1
ATOM 772 C C . THR A 1 100 ? 13.571 0.647 3.763 1.00 92.00 100 THR A C 1
ATOM 774 O O . THR A 1 100 ? 13.667 0.807 4.976 1.00 92.00 100 THR A O 1
ATOM 777 N N . THR A 1 101 ? 12.437 0.862 3.098 1.00 89.69 101 THR A N 1
ATOM 778 C CA . THR A 1 101 ? 11.286 1.557 3.687 1.00 89.69 101 THR A CA 1
ATOM 779 C C . THR A 1 101 ? 10.179 0.589 4.071 1.00 89.69 101 THR A C 1
ATOM 781 O O . THR A 1 101 ? 9.596 0.714 5.144 1.00 89.69 101 THR A O 1
ATOM 784 N N . VAL A 1 102 ? 9.895 -0.394 3.212 1.00 90.06 102 VAL A N 1
ATOM 785 C CA . VAL A 1 102 ? 8.749 -1.303 3.372 1.00 90.06 102 VAL A CA 1
ATOM 786 C C . VAL A 1 102 ? 9.148 -2.785 3.277 1.00 90.06 102 VAL A C 1
ATOM 788 O O . VAL A 1 102 ? 8.550 -3.544 2.507 1.00 90.06 102 VAL A O 1
ATOM 791 N N . PRO A 1 103 ? 10.145 -3.248 4.060 1.00 88.12 103 PRO A N 1
ATOM 792 C CA . PRO A 1 103 ? 10.700 -4.598 3.924 1.00 88.12 103 PRO A CA 1
ATOM 793 C C . PRO A 1 103 ? 9.688 -5.711 4.238 1.00 88.12 103 PRO A C 1
ATOM 795 O O . PRO A 1 103 ? 9.796 -6.809 3.697 1.00 88.12 103 PRO A O 1
ATOM 798 N N . TYR A 1 104 ? 8.661 -5.426 5.045 1.00 84.94 104 TYR A N 1
ATOM 799 C CA . T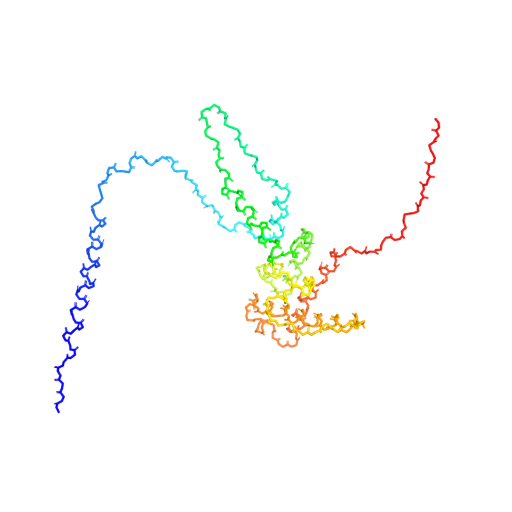YR A 1 104 ? 7.561 -6.354 5.343 1.00 84.94 104 TYR A CA 1
ATOM 800 C C . TYR A 1 104 ? 6.745 -6.743 4.101 1.00 84.94 104 TYR A C 1
ATOM 802 O O . TYR A 1 104 ? 6.100 -7.784 4.086 1.00 84.94 104 TYR A O 1
ATOM 810 N N . THR A 1 105 ? 6.791 -5.956 3.021 1.00 86.44 105 THR A N 1
ATOM 811 C CA . THR A 1 105 ? 6.087 -6.297 1.773 1.00 86.44 105 THR A CA 1
ATOM 812 C C . THR A 1 105 ? 6.647 -7.540 1.085 1.00 86.44 105 THR A C 1
ATOM 814 O O . THR A 1 105 ? 5.944 -8.166 0.296 1.00 86.44 105 THR A O 1
ATOM 817 N N . LEU A 1 106 ? 7.880 -7.940 1.413 1.00 84.88 106 LEU A N 1
ATOM 818 C CA . LEU A 1 106 ? 8.530 -9.126 0.856 1.00 84.88 106 LEU A CA 1
ATOM 819 C C . LEU A 1 106 ? 7.890 -10.440 1.327 1.00 84.88 106 LEU A C 1
ATOM 821 O O . LEU A 1 106 ? 7.984 -11.439 0.617 1.00 84.88 106 LEU A O 1
ATOM 825 N N . SER A 1 107 ? 7.249 -10.451 2.499 1.00 80.81 107 SER A N 1
ATOM 826 C CA . SER A 1 107 ? 6.607 -11.642 3.070 1.00 80.81 107 SER A CA 1
ATOM 827 C C . SER A 1 107 ? 5.118 -11.755 2.737 1.00 80.81 107 SER A C 1
ATOM 829 O O . SER A 1 107 ? 4.492 -12.730 3.143 1.00 80.81 107 SER A O 1
ATOM 831 N N . MET A 1 108 ? 4.542 -10.801 1.996 1.00 84.75 108 MET A N 1
ATOM 832 C CA . MET A 1 108 ? 3.116 -10.779 1.662 1.00 84.75 108 MET A CA 1
ATOM 833 C C . MET A 1 108 ? 2.830 -11.457 0.309 1.00 84.75 108 MET A C 1
ATOM 835 O O . MET A 1 108 ? 3.106 -10.866 -0.738 1.00 84.75 108 MET A O 1
ATOM 839 N N . PRO A 1 109 ? 2.240 -12.666 0.274 1.00 83.75 109 PRO A N 1
ATOM 840 C CA . PRO A 1 109 ? 1.806 -13.289 -0.971 1.00 83.75 109 PRO A CA 1
ATOM 841 C C . PRO A 1 109 ? 0.487 -12.689 -1.477 1.00 83.75 109 PRO A C 1
ATOM 843 O O . PRO A 1 109 ? -0.331 -12.188 -0.711 1.00 83.75 109 PRO A O 1
ATOM 846 N N . GLU A 1 110 ? 0.194 -12.855 -2.768 1.00 84.56 110 GLU A N 1
ATOM 847 C CA . GLU A 1 110 ? -1.077 -12.426 -3.383 1.00 84.56 110 GLU A CA 1
ATOM 848 C C . GLU A 1 110 ? -2.329 -12.976 -2.658 1.00 84.56 110 GLU A C 1
ATOM 850 O O . GLU A 1 110 ? -3.369 -12.316 -2.584 1.00 84.56 110 GLU A O 1
ATOM 855 N N . ALA A 1 111 ? -2.237 -14.182 -2.083 1.00 85.69 111 ALA A N 1
ATOM 856 C CA . ALA A 1 111 ? -3.322 -14.800 -1.319 1.00 85.69 111 ALA A CA 1
ATOM 857 C C . ALA A 1 111 ? -3.718 -13.989 -0.071 1.00 85.69 111 ALA A C 1
ATOM 859 O O . ALA A 1 111 ? -4.905 -13.930 0.258 1.00 85.69 111 ALA A O 1
ATOM 860 N N . PHE A 1 112 ? -2.756 -13.316 0.572 1.00 89.75 112 PHE A N 1
ATOM 861 C CA . PHE A 1 112 ? -3.000 -12.433 1.714 1.00 89.75 112 PHE A CA 1
ATOM 862 C C . PHE A 1 112 ? -3.954 -11.301 1.330 1.00 89.75 112 PHE A C 1
ATOM 864 O O . PHE A 1 112 ? -5.000 -11.117 1.947 1.00 89.75 112 PHE A O 1
ATOM 871 N N . ILE A 1 113 ? -3.651 -10.599 0.236 1.00 89.56 113 ILE A N 1
ATOM 872 C CA . ILE A 1 113 ? -4.430 -9.445 -0.234 1.00 89.56 113 ILE A CA 1
ATOM 873 C C . ILE A 1 113 ? -5.860 -9.873 -0.587 1.00 89.56 113 ILE A C 1
ATOM 875 O O . ILE A 1 113 ? -6.827 -9.195 -0.228 1.00 89.56 113 ILE A O 1
ATOM 879 N N . LYS A 1 114 ? -6.008 -11.033 -1.242 1.00 89.38 114 LYS A N 1
ATOM 880 C CA . LYS A 1 114 ? -7.316 -11.609 -1.596 1.00 89.38 114 LYS A CA 1
ATOM 881 C C . LYS A 1 114 ? -8.171 -11.953 -0.374 1.00 89.38 114 LYS A C 1
ATOM 883 O O . LYS A 1 114 ? -9.394 -11.904 -0.480 1.00 89.38 114 LYS A O 1
ATOM 888 N N . ASN A 1 115 ? -7.554 -12.286 0.759 1.00 89.75 115 ASN A N 1
ATOM 889 C CA . ASN A 1 115 ? -8.251 -12.594 2.009 1.00 89.75 115 ASN A CA 1
ATOM 890 C C . ASN A 1 115 ? -8.581 -11.318 2.808 1.00 89.75 115 ASN A C 1
ATOM 892 O O . ASN A 1 115 ? -9.730 -11.105 3.199 1.00 89.75 115 ASN A O 1
ATOM 896 N N . VAL A 1 116 ? -7.595 -10.436 2.988 1.00 92.50 116 VAL A N 1
ATOM 897 C CA . VAL A 1 116 ? -7.681 -9.271 3.881 1.00 92.50 116 VAL A CA 1
ATOM 898 C C . VAL A 1 116 ? -8.599 -8.185 3.337 1.00 92.50 116 VAL A C 1
ATOM 900 O O . VAL A 1 116 ? -9.484 -7.713 4.051 1.00 92.50 116 VAL A O 1
ATOM 903 N N . VAL A 1 117 ? -8.450 -7.795 2.066 1.00 92.69 117 VAL A N 1
ATOM 904 C CA . VAL A 1 117 ? -9.186 -6.643 1.514 1.00 92.69 117 VAL A CA 1
ATOM 905 C C . VAL A 1 117 ? -10.710 -6.827 1.610 1.00 92.69 117 VAL A C 1
ATOM 907 O O . VAL A 1 117 ? -11.388 -5.900 2.061 1.00 92.69 117 VAL A O 1
ATOM 910 N N . PRO A 1 118 ? -11.304 -7.987 1.258 1.00 93.56 118 PRO A N 1
ATOM 911 C CA . PRO A 1 118 ? -12.739 -8.196 1.440 1.00 93.56 118 PRO A CA 1
ATOM 912 C C . PRO A 1 118 ? -13.195 -8.148 2.902 1.00 93.56 118 PRO A C 1
ATOM 914 O O . PRO A 1 118 ? -14.300 -7.674 3.157 1.00 93.56 118 PRO A O 1
ATOM 917 N N . ARG A 1 119 ? -12.376 -8.623 3.854 1.00 94.38 119 ARG A N 1
ATOM 918 C CA . ARG A 1 119 ? -12.693 -8.588 5.293 1.00 94.38 119 ARG A CA 1
ATOM 919 C C . ARG A 1 119 ? -12.704 -7.151 5.811 1.00 94.38 119 ARG A C 1
ATOM 921 O O . ARG A 1 119 ? -13.703 -6.737 6.390 1.00 94.38 119 ARG A O 1
ATOM 928 N N . LEU A 1 120 ? -11.672 -6.371 5.489 1.00 94.38 120 LEU A N 1
ATOM 929 C CA . LEU A 1 120 ? -11.583 -4.950 5.843 1.00 94.38 120 LEU A CA 1
ATOM 930 C C . LEU A 1 120 ? -12.743 -4.130 5.260 1.00 94.38 120 LEU A C 1
ATOM 932 O O . LEU A 1 120 ? -13.313 -3.270 5.924 1.00 94.38 120 LEU A O 1
ATOM 936 N N . ARG A 1 121 ? -13.183 -4.450 4.040 1.00 94.12 121 ARG A N 1
ATOM 937 C CA . ARG A 1 121 ? -14.349 -3.784 3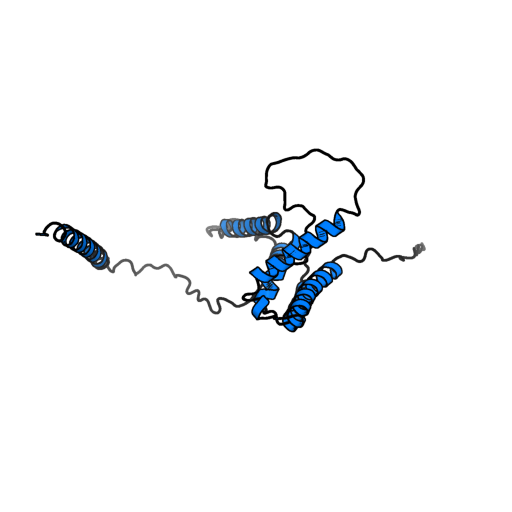.446 1.00 94.12 121 ARG A CA 1
ATOM 938 C C . ARG A 1 121 ? -15.670 -4.081 4.156 1.00 94.12 121 ARG A C 1
ATOM 940 O O . ARG A 1 121 ? -16.570 -3.249 4.104 1.00 94.12 121 ARG A O 1
ATOM 947 N N . ARG A 1 122 ? -15.819 -5.251 4.785 1.00 94.19 122 ARG A N 1
ATOM 948 C CA . ARG A 1 122 ? -17.046 -5.608 5.524 1.00 94.19 122 ARG A CA 1
ATOM 949 C C . ARG A 1 122 ? -17.169 -4.855 6.842 1.00 94.19 122 ARG A C 1
ATOM 951 O O . ARG A 1 122 ? -18.284 -4.528 7.221 1.00 94.19 122 ARG A O 1
ATOM 958 N N . VAL A 1 123 ? -16.043 -4.548 7.483 1.00 92.50 123 VAL A N 1
ATOM 959 C CA . VAL A 1 123 ? -15.987 -3.709 8.697 1.00 92.50 123 VAL A CA 1
ATOM 960 C C . VAL A 1 123 ? -16.042 -2.211 8.381 1.00 92.50 123 VAL A C 1
ATOM 962 O O . VAL A 1 123 ? -15.891 -1.371 9.257 1.00 92.50 123 VAL A O 1
ATOM 965 N N . GLY A 1 124 ? -16.299 -1.865 7.119 1.00 91.25 124 GLY A N 1
ATOM 966 C CA . GLY A 1 124 ? -16.612 -0.505 6.711 1.00 91.25 124 GLY A CA 1
ATOM 967 C C . GLY A 1 124 ? -15.452 0.271 6.109 1.00 91.25 124 GLY A C 1
ATOM 968 O O . GLY A 1 124 ? -15.700 1.395 5.696 1.00 91.25 124 GLY A O 1
ATOM 969 N N . LEU A 1 125 ? -14.238 -0.286 5.986 1.00 94.94 125 LEU A N 1
ATOM 970 C CA . LEU A 1 125 ? -13.111 0.400 5.336 1.00 94.94 125 LEU A CA 1
ATOM 971 C C . LEU A 1 125 ? -13.303 0.512 3.817 1.00 94.94 125 LEU A C 1
ATOM 973 O O . LEU A 1 125 ? -13.824 -0.383 3.140 1.00 94.94 125 LEU A O 1
ATOM 977 N N . THR A 1 126 ? -12.823 1.612 3.247 1.00 94.69 126 THR A N 1
ATOM 978 C CA . THR A 1 126 ? -12.755 1.795 1.800 1.00 94.69 126 THR A CA 1
ATOM 979 C C . THR A 1 126 ? -11.627 0.957 1.200 1.00 94.69 126 THR A C 1
ATOM 981 O O . THR A 1 126 ? -10.704 0.503 1.879 1.00 94.69 126 THR A O 1
ATOM 984 N N . LYS A 1 127 ? -11.677 0.743 -0.122 1.00 91.75 127 LYS A N 1
ATOM 985 C CA . LYS A 1 127 ? -10.617 0.006 -0.825 1.00 91.75 127 LYS A CA 1
ATOM 986 C C . LYS A 1 127 ? -9.257 0.704 -0.682 1.00 91.75 127 LYS A C 1
ATOM 988 O O . LYS A 1 127 ? -8.250 0.014 -0.581 1.00 91.75 127 LYS A O 1
ATOM 993 N N . THR A 1 128 ? -9.239 2.036 -0.681 1.00 93.31 128 THR A N 1
ATOM 994 C CA . THR A 1 128 ? -8.011 2.834 -0.578 1.00 93.31 128 THR A CA 1
ATOM 995 C C . THR A 1 128 ? -7.428 2.780 0.828 1.00 93.31 128 THR A C 1
ATOM 997 O O . THR A 1 128 ? -6.228 2.566 0.959 1.00 93.31 128 THR A O 1
ATOM 1000 N N . GLU A 1 129 ? -8.268 2.882 1.862 1.00 95.50 129 GLU A N 1
ATOM 1001 C CA . GLU A 1 129 ? -7.844 2.726 3.261 1.00 95.50 129 GLU A CA 1
ATOM 1002 C C . GLU A 1 129 ? -7.233 1.342 3.486 1.00 95.50 129 GLU A C 1
ATOM 1004 O O . GLU A 1 129 ? -6.098 1.233 3.935 1.00 95.50 129 GLU A O 1
ATOM 1009 N N . ALA A 1 130 ? -7.930 0.279 3.068 1.00 94.06 130 ALA A N 1
ATOM 1010 C CA . ALA A 1 130 ? -7.423 -1.087 3.182 1.00 94.06 130 ALA A CA 1
ATOM 1011 C C . ALA A 1 130 ? -6.081 -1.272 2.451 1.00 94.06 130 ALA A C 1
ATOM 1013 O O . ALA A 1 130 ? -5.161 -1.887 2.984 1.00 94.06 130 ALA A O 1
ATOM 1014 N N . LEU A 1 131 ? -5.952 -0.720 1.239 1.00 93.06 131 LEU A N 1
ATOM 1015 C CA . LEU A 1 131 ? -4.709 -0.774 0.469 1.00 93.06 131 LEU A CA 1
ATOM 1016 C C . LEU A 1 131 ? -3.566 -0.039 1.181 1.00 93.06 131 LEU A C 1
ATOM 1018 O O . LEU A 1 131 ? -2.438 -0.525 1.188 1.00 93.06 131 LEU A O 1
ATOM 1022 N N . MET A 1 132 ? -3.856 1.120 1.775 1.00 94.25 132 MET A N 1
ATOM 1023 C CA . MET A 1 132 ? -2.869 1.923 2.487 1.00 94.25 132 MET A CA 1
ATOM 1024 C C . MET A 1 132 ? -2.401 1.226 3.768 1.00 94.25 132 MET A C 1
ATOM 1026 O O . MET A 1 132 ? -1.199 1.133 3.985 1.00 94.25 132 MET A O 1
ATOM 1030 N N . LEU A 1 133 ? -3.315 0.653 4.559 1.00 93.69 133 LEU A N 1
ATOM 1031 C CA . LEU A 1 133 ? -2.964 -0.119 5.760 1.00 93.69 133 LEU A CA 1
ATOM 1032 C C . LEU A 1 133 ? -2.049 -1.307 5.423 1.00 93.69 133 LEU A C 1
ATOM 1034 O O . LEU A 1 133 ? -1.049 -1.531 6.104 1.00 93.69 133 LEU A O 1
ATOM 1038 N N . ILE A 1 134 ? -2.345 -2.023 4.331 1.00 92.12 134 ILE A N 1
ATOM 1039 C CA . ILE A 1 134 ? -1.503 -3.121 3.832 1.00 92.12 134 ILE A CA 1
ATOM 1040 C C . ILE A 1 134 ? -0.125 -2.599 3.398 1.00 92.12 134 ILE A C 1
ATOM 1042 O O . ILE A 1 134 ? 0.897 -3.164 3.780 1.00 92.12 134 ILE A O 1
ATOM 1046 N N . ASN A 1 135 ? -0.077 -1.512 2.621 1.00 92.44 135 ASN A N 1
ATOM 1047 C CA . ASN A 1 135 ? 1.178 -0.936 2.134 1.00 92.44 135 ASN A CA 1
ATOM 1048 C C . ASN A 1 135 ? 2.049 -0.343 3.247 1.00 92.44 135 ASN A C 1
ATOM 1050 O O . ASN A 1 135 ? 3.256 -0.281 3.047 1.00 92.44 135 ASN A O 1
ATOM 1054 N N . LEU A 1 136 ? 1.455 0.083 4.368 1.00 91.81 136 LEU A N 1
ATOM 1055 C CA . LEU A 1 136 ? 2.148 0.555 5.573 1.00 91.81 136 LEU A CA 1
ATOM 1056 C C . LEU A 1 136 ? 2.534 -0.582 6.531 1.00 91.81 136 LEU A C 1
ATOM 1058 O O . LEU A 1 136 ? 3.243 -0.350 7.514 1.00 91.81 136 LEU A O 1
ATOM 1062 N N . GLY A 1 137 ? 2.090 -1.811 6.257 1.00 88.56 137 GLY A N 1
ATOM 1063 C CA . GLY A 1 137 ? 2.410 -2.968 7.082 1.00 88.56 137 GLY A CA 1
ATOM 1064 C C . GLY A 1 137 ? 1.846 -2.853 8.492 1.00 88.56 137 GLY A C 1
ATOM 1065 O O . GLY A 1 137 ? 2.520 -3.254 9.436 1.00 88.56 137 GLY A O 1
ATOM 1066 N N . VAL A 1 138 ? 0.653 -2.267 8.643 1.00 90.06 138 VAL A N 1
ATOM 1067 C CA . VAL A 1 138 ? -0.086 -2.299 9.916 1.00 90.06 138 VAL A CA 1
ATOM 1068 C C . VAL A 1 138 ? -0.291 -3.762 10.300 1.00 90.06 138 VAL A C 1
ATOM 1070 O O . VAL A 1 138 ? -0.636 -4.558 9.431 1.00 90.06 138 VAL A O 1
ATOM 1073 N N . GLY A 1 139 ? -0.022 -4.148 11.546 1.00 85.50 139 GLY A N 1
ATOM 1074 C CA . GLY A 1 139 ? -0.113 -5.539 12.005 1.00 85.50 139 GLY A CA 1
ATOM 1075 C C . GLY A 1 139 ? 1.000 -6.479 11.513 1.00 85.50 139 GLY A C 1
ATOM 1076 O O . GLY A 1 139 ? 1.003 -7.657 11.878 1.00 85.50 139 GLY A O 1
ATOM 1077 N N . ALA A 1 140 ? 1.961 -6.001 10.712 1.00 85.62 140 ALA A N 1
ATOM 1078 C CA . ALA A 1 140 ? 3.164 -6.770 10.398 1.00 85.62 140 ALA A CA 1
ATOM 1079 C C . ALA A 1 140 ? 4.117 -6.747 11.603 1.00 85.62 140 ALA A C 1
ATOM 1081 O O . ALA A 1 140 ? 4.326 -5.696 12.201 1.00 85.62 140 ALA A O 1
ATOM 1082 N N . HIS A 1 141 ? 4.745 -7.877 11.937 1.00 77.31 141 HIS A N 1
ATOM 1083 C CA . HIS A 1 141 ? 5.711 -7.930 13.039 1.00 77.31 141 HIS A CA 1
ATOM 1084 C C . HIS A 1 141 ? 6.933 -7.067 12.698 1.00 77.31 141 HIS A C 1
ATOM 1086 O O . HIS A 1 141 ? 7.716 -7.397 11.801 1.00 77.31 141 HIS A O 1
ATOM 1092 N N . ARG A 1 142 ? 7.097 -5.948 13.405 1.00 72.69 142 ARG A N 1
ATOM 1093 C CA . ARG A 1 142 ? 8.261 -5.069 13.283 1.00 72.69 142 ARG A CA 1
ATOM 1094 C C . ARG A 1 142 ? 9.200 -5.435 14.416 1.00 72.69 142 ARG A C 1
ATOM 1096 O O . ARG A 1 142 ? 9.066 -4.916 15.512 1.00 72.69 142 ARG A O 1
ATOM 1103 N N . ASN A 1 143 ? 10.138 -6.347 14.170 1.00 56.44 143 ASN A N 1
ATOM 1104 C CA . ASN A 1 143 ? 11.128 -6.752 15.172 1.00 56.44 143 ASN A CA 1
ATOM 1105 C C . ASN A 1 143 ? 12.012 -5.558 15.582 1.00 56.44 143 ASN A C 1
ATOM 1107 O O . ASN A 1 143 ? 13.094 -5.422 15.027 1.00 56.44 143 ASN A O 1
ATOM 1111 N N . GLY A 1 144 ? 11.558 -4.684 16.487 1.00 53.12 144 GLY A N 1
ATOM 1112 C CA . GLY A 1 144 ? 12.301 -3.666 17.253 1.00 53.12 144 GLY A CA 1
ATOM 1113 C C . GLY A 1 144 ? 13.322 -2.767 16.532 1.00 53.12 144 GLY A C 1
ATOM 1114 O O . GLY A 1 144 ? 14.048 -2.020 17.183 1.00 53.12 144 GLY A O 1
ATOM 1115 N N . SER A 1 145 ? 13.452 -2.820 15.206 1.00 43.56 145 SER A N 1
ATOM 1116 C CA . SER A 1 145 ? 14.635 -2.317 14.501 1.00 43.56 145 SER A CA 1
ATOM 1117 C C . SER A 1 145 ? 14.415 -0.982 13.795 1.00 43.56 145 SER A C 1
ATOM 1119 O O . SER A 1 145 ? 15.214 -0.619 12.933 1.00 43.56 145 SER A O 1
ATOM 1121 N N . GLN A 1 146 ? 13.368 -0.230 14.146 1.00 48.66 146 GLN A N 1
ATOM 1122 C CA . GLN A 1 146 ? 13.157 1.134 13.636 1.00 48.66 146 GLN A CA 1
ATOM 1123 C C . GLN A 1 146 ? 13.241 2.242 14.699 1.00 48.66 146 GLN A C 1
ATOM 1125 O O . GLN A 1 146 ? 12.982 3.400 14.392 1.00 48.66 146 GLN A O 1
ATOM 1130 N N . GLN A 1 147 ? 13.770 1.946 15.890 1.00 42.97 147 GLN A N 1
ATOM 1131 C CA . GLN A 1 147 ? 14.265 2.959 16.832 1.00 42.97 147 GLN A CA 1
ATOM 1132 C C . GLN A 1 147 ? 15.763 2.770 17.102 1.00 42.97 147 GLN A C 1
ATOM 1134 O O . GLN A 1 147 ? 16.197 2.384 18.180 1.00 42.97 147 GLN A O 1
ATOM 1139 N N . LYS A 1 148 ? 16.597 3.057 16.097 1.00 40.97 148 LYS A N 1
ATOM 1140 C CA . LYS A 1 148 ? 18.010 3.427 16.310 1.00 40.97 148 LYS A CA 1
ATOM 1141 C C . LYS A 1 148 ? 18.492 4.389 15.222 1.00 40.97 148 LYS A C 1
ATOM 1143 O O . LYS A 1 148 ? 19.442 4.133 14.493 1.00 40.97 148 LYS A O 1
ATOM 1148 N N . ALA A 1 149 ? 17.820 5.530 15.133 1.00 42.84 149 ALA A N 1
ATOM 1149 C CA . ALA A 1 149 ? 18.366 6.744 14.536 1.00 42.84 149 ALA A CA 1
ATOM 1150 C C . ALA A 1 149 ? 18.160 7.891 15.536 1.00 42.84 149 ALA A C 1
ATOM 1152 O O . ALA A 1 149 ? 17.281 8.730 15.386 1.00 42.84 149 ALA A O 1
ATOM 1153 N N . GLY A 1 150 ? 18.935 7.857 16.619 1.00 33.59 150 GLY A N 1
ATOM 1154 C CA . GLY A 1 150 ? 18.886 8.835 17.701 1.00 33.59 150 GLY A CA 1
ATOM 1155 C C . GLY A 1 150 ? 19.945 8.494 18.739 1.00 33.59 150 GLY A C 1
ATOM 1156 O O . GLY A 1 150 ? 19.824 7.516 19.466 1.00 33.59 150 GLY A O 1
ATOM 1157 N N . ASP A 1 151 ? 21.026 9.255 18.716 1.00 37.88 151 ASP A N 1
ATOM 1158 C CA . ASP A 1 151 ? 22.237 9.111 19.514 1.00 37.88 151 ASP A CA 1
ATOM 1159 C C . ASP A 1 151 ? 21.963 9.267 21.024 1.00 37.88 151 ASP A C 1
ATOM 1161 O O . ASP A 1 151 ? 21.602 10.351 21.472 1.00 37.88 151 ASP A O 1
ATOM 1165 N N . ALA A 1 152 ? 22.100 8.179 21.789 1.00 37.91 152 ALA A N 1
ATOM 1166 C CA . ALA A 1 152 ? 22.514 8.145 23.199 1.00 37.91 152 ALA A CA 1
ATOM 1167 C C . ALA A 1 152 ? 22.495 6.688 23.696 1.00 37.91 152 ALA A C 1
ATOM 1169 O O . ALA A 1 152 ? 21.440 6.077 23.854 1.00 37.91 152 ALA A O 1
ATOM 1170 N N . ALA A 1 153 ? 23.668 6.119 23.962 1.00 39.53 153 ALA A N 1
ATOM 1171 C CA . ALA A 1 153 ? 23.781 4.846 24.666 1.00 39.53 153 ALA A CA 1
ATOM 1172 C C . ALA A 1 153 ? 23.541 5.029 26.179 1.00 39.53 153 ALA A C 1
ATOM 1174 O O . ALA A 1 153 ? 24.144 5.921 26.779 1.00 39.53 153 ALA A O 1
ATOM 1175 N N . PRO A 1 154 ? 22.798 4.117 26.828 1.00 38.25 154 PRO A N 1
ATOM 1176 C CA . PRO A 1 154 ? 23.073 3.710 28.199 1.00 38.25 154 PRO A CA 1
ATOM 1177 C C . PRO A 1 154 ? 23.538 2.239 28.253 1.00 38.25 154 PRO A C 1
ATOM 1179 O O . PRO A 1 154 ? 23.448 1.511 27.261 1.00 38.25 154 PRO A O 1
ATOM 1182 N N . PRO A 1 155 ? 24.151 1.818 29.373 1.00 38.72 155 PRO A N 1
ATOM 1183 C CA . PRO A 1 155 ? 25.089 0.708 29.396 1.00 38.72 155 PRO A CA 1
ATOM 1184 C C . PRO A 1 155 ? 24.401 -0.654 29.316 1.00 38.72 155 PRO A C 1
ATOM 1186 O O . PRO A 1 155 ? 23.284 -0.852 29.782 1.00 38.72 155 PRO A O 1
ATOM 1189 N N . SER A 1 156 ? 25.155 -1.599 28.757 1.00 43.28 156 SER A N 1
ATOM 1190 C CA . SER A 1 156 ? 24.873 -3.030 28.718 1.00 43.28 156 SER A CA 1
ATOM 1191 C C . SER A 1 156 ? 24.437 -3.559 30.092 1.00 43.28 156 SER A C 1
ATOM 1193 O O . SER A 1 156 ? 25.251 -3.633 31.016 1.00 43.28 156 SER A O 1
ATOM 1195 N N . PHE A 1 157 ? 23.164 -3.938 30.220 1.00 28.17 157 PHE A N 1
ATOM 1196 C CA . PHE A 1 157 ? 22.687 -4.803 31.294 1.00 28.17 157 PHE A CA 1
ATOM 1197 C C . PHE A 1 157 ? 22.555 -6.212 30.723 1.00 28.17 157 PHE A C 1
ATOM 1199 O O . PHE A 1 157 ? 21.633 -6.529 29.977 1.00 28.17 157 PHE A O 1
ATOM 1206 N N . ASN A 1 158 ? 23.542 -7.044 31.033 1.00 43.75 158 ASN A N 1
ATOM 1207 C CA . ASN A 1 158 ? 23.546 -8.451 30.677 1.00 43.75 158 ASN A CA 1
ATOM 1208 C C . ASN A 1 158 ? 22.712 -9.193 31.734 1.00 43.75 158 ASN A C 1
ATOM 1210 O O . ASN A 1 158 ? 23.202 -9.454 32.832 1.00 43.75 158 ASN A O 1
ATOM 1214 N N . GLY A 1 159 ? 21.447 -9.481 31.430 1.00 33.41 159 GLY A N 1
ATOM 1215 C CA . GLY A 1 159 ? 20.547 -10.166 32.354 1.00 33.41 159 GLY A CA 1
ATOM 1216 C C . GLY A 1 159 ? 19.301 -10.705 31.663 1.00 33.41 159 GLY A C 1
ATOM 1217 O O . GLY A 1 159 ? 18.319 -9.990 31.551 1.00 33.41 159 GLY A O 1
ATOM 1218 N N . ASN A 1 160 ? 19.385 -11.956 31.201 1.00 43.75 160 ASN A N 1
ATOM 1219 C CA . ASN A 1 160 ? 18.315 -12.955 31.063 1.00 43.75 160 ASN A CA 1
ATOM 1220 C C . ASN A 1 160 ? 16.868 -12.433 31.268 1.00 43.75 160 ASN A C 1
ATOM 1222 O O . ASN A 1 160 ? 16.308 -12.582 32.353 1.00 43.75 160 ASN A O 1
ATOM 1226 N N . GLY A 1 161 ? 16.283 -11.811 30.240 1.00 39.66 161 GLY A N 1
ATOM 1227 C CA . GLY A 1 161 ? 14.994 -11.114 30.316 1.00 39.66 161 GLY A CA 1
ATOM 1228 C C . GLY A 1 161 ? 14.175 -11.262 29.036 1.00 39.66 161 GLY A C 1
ATOM 1229 O O . GLY A 1 161 ? 13.827 -10.260 28.424 1.00 39.66 161 GLY A O 1
ATOM 1230 N N . GLU A 1 162 ? 13.922 -12.499 28.607 1.00 44.59 162 GLU A N 1
ATOM 1231 C CA . GLU A 1 162 ? 13.172 -12.774 27.371 1.00 44.59 162 GLU A CA 1
ATOM 1232 C C . GLU A 1 162 ? 11.643 -12.622 27.525 1.00 44.59 162 GLU A C 1
ATOM 1234 O O . GLU A 1 162 ? 10.990 -12.339 26.537 1.00 44.59 162 GLU A O 1
ATOM 1239 N N . GLU A 1 163 ? 11.057 -12.676 28.730 1.00 43.34 163 GLU A N 1
ATOM 1240 C CA . GLU A 1 163 ? 9.582 -12.600 28.881 1.00 43.34 163 GLU A CA 1
ATOM 1241 C C . GLU A 1 163 ? 9.016 -11.187 29.135 1.00 43.34 163 GLU A C 1
ATOM 1243 O O . GLU A 1 163 ? 7.908 -10.883 28.714 1.00 43.34 163 GLU A O 1
ATOM 1248 N N . LEU A 1 164 ? 9.757 -10.281 29.786 1.00 48.84 164 LEU A N 1
ATOM 1249 C CA . LEU A 1 164 ? 9.256 -8.924 30.099 1.00 48.84 164 LEU A CA 1
ATOM 1250 C C . LEU A 1 164 ? 9.374 -7.935 28.926 1.00 48.84 164 LEU A C 1
ATOM 1252 O O . LEU A 1 164 ? 8.809 -6.844 28.983 1.00 48.84 164 LEU A O 1
ATOM 1256 N N . GLY A 1 165 ? 10.147 -8.283 27.895 1.00 59.50 165 GLY A N 1
ATOM 1257 C CA . GLY A 1 165 ? 10.356 -7.438 26.719 1.00 59.50 165 GLY A CA 1
ATOM 1258 C C . GLY A 1 165 ? 9.293 -7.617 25.636 1.00 59.50 165 GLY A C 1
ATOM 1259 O O . GLY A 1 165 ? 9.027 -6.669 24.903 1.00 59.50 165 GLY A O 1
ATOM 1260 N N . GLU A 1 166 ? 8.680 -8.800 25.543 1.00 60.91 166 GLU A N 1
ATOM 1261 C CA . GLU A 1 166 ? 7.717 -9.129 24.485 1.00 60.91 166 GLU A CA 1
ATOM 1262 C C . GLU A 1 166 ? 6.365 -8.445 24.716 1.00 60.91 166 GLU A C 1
ATOM 1264 O O . GLU A 1 166 ? 5.888 -7.756 23.821 1.00 60.91 166 GLU A O 1
ATOM 1269 N N . GLU A 1 167 ? 5.810 -8.506 25.933 1.00 62.31 167 GLU A N 1
ATOM 1270 C CA . GLU A 1 167 ? 4.548 -7.813 26.256 1.00 62.31 167 GLU A CA 1
ATOM 1271 C C . GLU A 1 167 ? 4.665 -6.289 26.087 1.00 62.31 167 GLU A C 1
ATOM 1273 O O . GLU A 1 167 ? 3.756 -5.637 25.577 1.00 62.31 167 GLU A O 1
ATOM 1278 N N . ALA A 1 168 ? 5.801 -5.702 26.480 1.00 68.31 168 ALA A N 1
ATOM 1279 C CA . ALA A 1 168 ? 6.038 -4.270 26.312 1.00 68.31 168 ALA A CA 1
ATOM 1280 C C . ALA A 1 168 ? 6.145 -3.876 24.827 1.00 68.31 168 ALA A C 1
ATOM 1282 O O . ALA A 1 168 ? 5.565 -2.871 24.419 1.00 68.31 168 ALA A O 1
ATOM 1283 N N . ALA A 1 169 ? 6.837 -4.683 24.016 1.00 73.12 169 ALA A N 1
ATOM 1284 C CA . ALA A 1 169 ? 6.976 -4.446 22.582 1.00 73.12 169 ALA A CA 1
ATOM 1285 C C . ALA A 1 169 ? 5.654 -4.643 21.819 1.00 73.12 169 ALA A C 1
ATOM 1287 O O . ALA A 1 169 ? 5.374 -3.897 20.882 1.00 73.12 169 ALA A O 1
ATOM 1288 N N . GLU A 1 170 ? 4.823 -5.608 22.222 1.00 74.81 170 GLU A N 1
ATOM 1289 C CA . GLU A 1 170 ? 3.495 -5.814 21.637 1.00 74.81 170 GLU A CA 1
ATOM 1290 C C . GLU A 1 170 ? 2.561 -4.635 21.926 1.00 74.81 170 GLU A C 1
ATOM 1292 O O . GLU A 1 170 ? 1.911 -4.136 21.008 1.00 74.81 170 GLU A O 1
ATOM 1297 N N . VAL A 1 171 ? 2.546 -4.122 23.163 1.00 76.06 171 VAL A N 1
ATOM 1298 C CA . VAL A 1 171 ? 1.735 -2.947 23.528 1.00 76.06 171 VAL A CA 1
ATOM 1299 C C . VAL A 1 171 ? 2.188 -1.692 22.774 1.00 76.06 171 VAL A C 1
ATOM 1301 O O . VAL A 1 171 ? 1.344 -0.924 22.308 1.00 76.06 171 VAL A O 1
ATOM 1304 N N . GLU A 1 172 ? 3.497 -1.475 22.615 1.00 81.00 172 GLU A N 1
ATOM 1305 C CA . GLU A 1 172 ? 4.022 -0.371 21.798 1.00 81.00 172 GLU A CA 1
ATOM 1306 C C . GLU A 1 172 ? 3.608 -0.514 20.325 1.00 81.00 172 GLU A C 1
ATOM 1308 O O . GLU A 1 172 ? 3.128 0.445 19.719 1.00 81.00 172 GLU A O 1
ATOM 1313 N N . GLN A 1 173 ? 3.699 -1.722 19.762 1.00 81.94 173 GLN A N 1
ATOM 1314 C CA . GLN A 1 173 ? 3.300 -1.973 18.379 1.00 81.94 173 GLN A CA 1
ATOM 1315 C C . GLN A 1 173 ? 1.793 -1.756 18.158 1.00 81.94 173 GLN A C 1
ATOM 1317 O O . GLN A 1 173 ? 1.391 -1.208 17.132 1.00 81.94 173 GLN A O 1
ATOM 1322 N N . GLU A 1 174 ? 0.947 -2.150 19.109 1.00 83.31 174 GLU A N 1
ATOM 1323 C CA . GLU A 1 174 ? -0.496 -1.902 19.036 1.00 83.31 174 GLU A CA 1
ATOM 1324 C C . GLU A 1 174 ? -0.840 -0.413 19.042 1.00 83.31 174 GLU A C 1
ATOM 1326 O O . GLU A 1 174 ? -1.742 0.019 18.316 1.00 83.31 174 GLU A O 1
ATOM 1331 N N . GLN A 1 175 ? -0.109 0.383 19.826 1.00 84.75 175 GLN A N 1
ATOM 1332 C CA . GLN A 1 175 ? -0.264 1.835 19.831 1.00 84.75 175 GLN A CA 1
ATOM 1333 C C . GLN A 1 175 ? 0.173 2.446 18.497 1.00 84.75 175 GLN A C 1
ATOM 1335 O O . GLN A 1 175 ? -0.559 3.273 17.949 1.00 84.75 175 GLN A O 1
ATOM 1340 N N . ASP A 1 176 ? 1.303 2.006 17.940 1.00 88.94 176 ASP A N 1
ATOM 1341 C CA . ASP A 1 176 ? 1.778 2.435 16.620 1.00 88.94 176 ASP A CA 1
ATOM 1342 C C . ASP A 1 176 ? 0.767 2.095 15.515 1.00 88.94 176 ASP A C 1
ATOM 1344 O O . ASP A 1 176 ? 0.458 2.926 14.658 1.00 88.94 176 ASP A O 1
ATOM 1348 N N . ASP A 1 177 ? 0.205 0.887 15.539 1.00 90.75 177 ASP A N 1
ATOM 1349 C CA . ASP A 1 177 ? -0.791 0.440 14.566 1.00 90.75 177 ASP A CA 1
ATOM 1350 C C . ASP A 1 177 ? -2.097 1.247 14.674 1.00 90.75 177 ASP A C 1
ATOM 1352 O O . ASP A 1 177 ? -2.681 1.618 13.649 1.00 90.75 177 ASP A O 1
ATOM 1356 N N . ARG A 1 178 ? -2.530 1.602 15.894 1.00 91.25 178 ARG A N 1
ATOM 1357 C CA . ARG A 1 178 ? -3.670 2.513 16.116 1.00 91.25 178 ARG A CA 1
ATOM 1358 C C . ARG A 1 178 ? -3.391 3.925 15.600 1.00 91.25 178 ARG A C 1
ATOM 1360 O O . ARG A 1 178 ? -4.271 4.530 14.988 1.00 91.25 178 ARG A O 1
ATOM 1367 N N . GLN A 1 179 ? -2.180 4.444 15.792 1.00 91.62 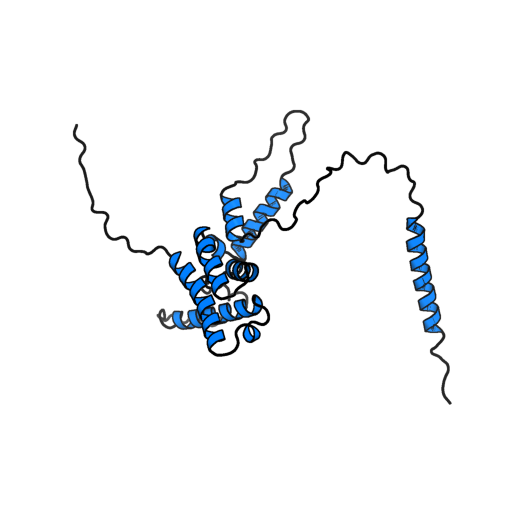179 GLN A N 1
ATOM 1368 C CA . GLN A 1 179 ? -1.780 5.744 15.242 1.00 91.62 179 GLN A CA 1
ATOM 1369 C C . GLN A 1 179 ? -1.752 5.730 13.710 1.00 91.62 179 GLN A C 1
ATOM 1371 O O . GLN A 1 179 ? -2.198 6.675 13.065 1.00 91.62 179 GLN A O 1
ATOM 1376 N N . LEU A 1 180 ? -1.273 4.648 13.094 1.00 92.38 180 LEU A N 1
ATOM 1377 C CA . LEU A 1 180 ? -1.319 4.505 11.638 1.00 92.38 180 LEU A CA 1
ATOM 1378 C C . LEU A 1 180 ? -2.756 4.440 11.123 1.00 92.38 180 LEU A C 1
ATOM 1380 O O . LEU A 1 180 ? -3.062 5.032 10.087 1.00 92.38 180 LEU A O 1
ATOM 1384 N N . LEU A 1 181 ? -3.649 3.769 11.849 1.00 93.31 181 LEU A N 1
ATOM 1385 C CA . LEU A 1 181 ? -5.059 3.714 11.490 1.00 93.31 181 LEU A CA 1
ATOM 1386 C C . LEU A 1 181 ? -5.711 5.104 11.521 1.00 93.31 181 LEU A C 1
ATOM 1388 O O . LEU A 1 181 ? -6.430 5.437 10.580 1.00 93.31 181 LEU A O 1
ATOM 1392 N N . SER A 1 182 ? -5.424 5.931 12.533 1.00 93.44 182 SER A N 1
ATOM 1393 C CA . SER A 1 182 ? -5.962 7.299 12.617 1.00 93.44 182 SER A CA 1
ATOM 1394 C C . SER A 1 182 ? -5.381 8.252 11.567 1.00 93.44 182 SER A C 1
ATOM 1396 O O . SER A 1 182 ? -6.043 9.209 11.176 1.00 93.44 182 SER A O 1
ATOM 1398 N N . LEU A 1 183 ? -4.173 7.979 11.061 1.00 93.56 183 LEU A N 1
ATOM 1399 C CA . LEU A 1 183 ? -3.588 8.716 9.935 1.00 93.56 183 LEU A CA 1
ATOM 1400 C C . LEU A 1 183 ? -4.201 8.328 8.584 1.00 93.56 183 LEU A C 1
ATOM 1402 O O . LEU A 1 183 ? -4.287 9.163 7.685 1.00 93.56 183 LEU A O 1
ATOM 1406 N N . VAL A 1 184 ? -4.570 7.058 8.409 1.00 94.88 184 VAL A N 1
ATOM 1407 C CA . VAL A 1 184 ? -5.105 6.537 7.142 1.00 94.88 184 VAL A CA 1
ATOM 1408 C C . VAL A 1 184 ? -6.606 6.772 7.015 1.00 94.88 184 VAL A C 1
ATOM 1410 O O . VAL A 1 184 ? -7.094 7.014 5.911 1.00 94.88 184 VAL A O 1
ATOM 1413 N N . VAL A 1 185 ? -7.339 6.658 8.121 1.00 94.69 185 VAL A N 1
ATOM 1414 C CA . VAL A 1 185 ? -8.791 6.808 8.153 1.00 94.69 185 VAL A CA 1
ATOM 1415 C C . VAL A 1 185 ? -9.128 8.196 8.673 1.00 94.69 185 VAL A C 1
ATOM 1417 O O . VAL A 1 185 ? -8.980 8.485 9.858 1.00 94.69 185 VAL A O 1
ATOM 1420 N N . GLU A 1 186 ? -9.603 9.049 7.771 1.00 92.75 186 GLU A N 1
ATOM 1421 C CA . GLU A 1 186 ? -10.077 10.384 8.126 1.00 92.75 186 GLU A CA 1
ATOM 1422 C C . GLU A 1 186 ? -11.249 10.297 9.108 1.00 92.75 186 GLU A C 1
ATOM 1424 O O . GLU A 1 186 ? -12.120 9.432 8.972 1.00 92.75 186 GLU A O 1
ATOM 1429 N N . GLU A 1 187 ? -11.242 11.198 10.096 1.00 91.25 187 GLU A N 1
ATOM 1430 C CA . GLU A 1 187 ? -12.306 11.323 11.099 1.00 91.25 187 GLU A CA 1
ATOM 1431 C C . GLU A 1 187 ? -12.640 9.969 11.767 1.00 91.25 187 GLU A C 1
ATOM 1433 O O . GLU A 1 187 ? -13.803 9.649 12.007 1.00 91.25 187 GLU A O 1
ATOM 1438 N N . LEU A 1 188 ? -11.612 9.149 12.056 1.00 92.12 188 LEU A N 1
ATOM 1439 C CA . LEU A 1 188 ? -11.761 7.777 12.568 1.00 92.12 188 LEU A CA 1
ATOM 1440 C C . LEU A 1 188 ? -12.712 7.692 13.775 1.00 92.12 188 LEU A C 1
ATOM 1442 O O . LEU A 1 188 ? -13.604 6.846 13.787 1.00 92.12 188 LEU A O 1
ATOM 1446 N N . GLU A 1 189 ? -12.548 8.587 14.752 1.00 89.75 189 GLU A N 1
ATOM 1447 C CA . GLU A 1 189 ? -13.372 8.642 15.970 1.00 89.75 189 GLU A CA 1
ATOM 1448 C C . GLU A 1 189 ? -14.829 9.046 15.684 1.00 89.75 189 GLU A C 1
ATOM 1450 O O . GLU A 1 189 ? -15.750 8.577 16.351 1.00 89.75 189 GLU A O 1
ATOM 1455 N N . GLU A 1 190 ? -15.065 9.889 14.674 1.00 92.69 190 GLU A N 1
ATOM 1456 C CA . GLU A 1 190 ? -16.421 10.291 14.279 1.00 92.69 190 GLU A CA 1
ATOM 1457 C C . GLU A 1 190 ? -17.117 9.195 13.464 1.00 92.69 190 GLU A C 1
ATOM 1459 O O . GLU A 1 190 ? -18.330 9.003 13.568 1.00 92.69 190 GLU A O 1
ATOM 1464 N N . ARG A 1 191 ? -16.347 8.447 12.666 1.00 93.12 191 ARG A N 1
ATOM 1465 C CA . ARG A 1 191 ? -16.840 7.333 11.849 1.00 93.12 191 ARG A CA 1
ATOM 1466 C C . ARG A 1 191 ? -17.152 6.091 12.677 1.00 93.12 191 ARG A C 1
ATOM 1468 O O . ARG A 1 191 ? -18.082 5.360 12.336 1.00 93.12 191 ARG A O 1
ATOM 1475 N N . PHE A 1 192 ? -16.397 5.862 13.748 1.00 93.38 192 PHE A N 1
ATOM 1476 C CA . PHE A 1 192 ? -16.586 4.754 14.679 1.00 93.38 192 PHE A CA 1
ATOM 1477 C C . PHE A 1 192 ? -16.756 5.283 16.113 1.00 93.38 192 PHE A C 1
ATOM 1479 O O . PHE A 1 192 ? -15.863 5.117 16.940 1.00 93.38 192 PHE A O 1
ATOM 1486 N N . PRO A 1 193 ? -17.897 5.918 16.434 1.00 92.56 193 PRO A N 1
ATOM 1487 C CA . PRO A 1 193 ? -18.100 6.522 17.741 1.00 92.56 193 PRO A CA 1
ATOM 1488 C C . PRO A 1 193 ? -18.516 5.494 18.800 1.00 92.56 193 PRO A C 1
ATOM 1490 O O . PRO A 1 193 ? -19.281 4.562 18.540 1.00 92.56 193 PRO A O 1
ATOM 1493 N N . GLY A 1 194 ? -18.095 5.736 20.041 1.00 93.19 194 GLY A N 1
ATOM 1494 C CA . GLY A 1 194 ? -18.528 4.970 21.211 1.00 93.19 194 GLY A CA 1
ATOM 1495 C C . GLY A 1 194 ? -17.909 3.572 21.319 1.00 93.19 194 GLY A C 1
ATOM 1496 O O . GLY A 1 194 ? -16.967 3.224 20.615 1.00 93.19 194 GLY A O 1
ATOM 1497 N N . GLU A 1 195 ? -18.450 2.762 22.230 1.00 92.38 195 GLU A N 1
ATOM 1498 C CA . GLU A 1 195 ? -17.910 1.434 22.569 1.00 92.38 195 GLU A CA 1
ATOM 1499 C C . GLU A 1 195 ? -17.988 0.439 21.397 1.00 92.38 195 GLU A C 1
ATOM 1501 O O . GLU A 1 195 ? -17.050 -0.316 21.155 1.00 92.38 195 GLU A O 1
ATOM 1506 N N . GLU A 1 196 ? -19.071 0.479 20.613 1.00 90.62 196 GLU A N 1
ATOM 1507 C CA . GLU A 1 196 ? -19.204 -0.338 19.396 1.00 90.62 196 GLU A CA 1
ATOM 1508 C C . GLU A 1 196 ? -18.173 0.052 18.325 1.00 90.62 196 GLU A C 1
ATOM 1510 O O . GLU A 1 196 ? -17.693 -0.805 17.580 1.00 90.62 196 GLU A O 1
ATOM 1515 N N . GLY A 1 197 ? -17.818 1.339 18.254 1.00 90.75 197 GLY A N 1
ATOM 1516 C CA . GLY A 1 197 ? -16.808 1.859 17.341 1.00 90.75 197 GLY A CA 1
ATOM 1517 C C . GLY A 1 197 ? -15.394 1.406 17.700 1.00 90.75 197 GLY A C 1
ATOM 1518 O O . GLY A 1 197 ? -14.668 0.918 16.833 1.00 90.75 197 GLY A O 1
ATOM 1519 N N . GLU A 1 198 ? -15.039 1.464 18.984 1.00 91.69 198 GLU A N 1
ATOM 1520 C CA . GLU A 1 198 ? -13.772 0.917 19.485 1.00 91.69 198 GLU A CA 1
ATOM 1521 C C . GLU A 1 198 ? -13.653 -0.587 19.203 1.00 91.69 198 GLU A C 1
ATOM 1523 O O . GLU A 1 198 ? -12.629 -1.039 18.691 1.00 91.69 198 GLU A O 1
ATOM 1528 N N . ALA A 1 199 ? -14.728 -1.358 19.405 1.00 92.94 199 ALA A N 1
ATOM 1529 C CA . ALA A 1 199 ? -14.740 -2.784 19.076 1.00 92.94 199 ALA A CA 1
ATOM 1530 C C . ALA A 1 199 ? -14.529 -3.055 17.570 1.00 92.94 199 ALA A C 1
ATOM 1532 O O . ALA A 1 199 ? -13.918 -4.058 17.190 1.00 92.94 199 ALA A O 1
ATOM 1533 N N . MET A 1 200 ? -15.008 -2.166 16.692 1.00 92.50 200 MET A N 1
ATOM 1534 C CA . MET A 1 200 ? -14.748 -2.252 15.250 1.00 92.50 200 MET A CA 1
ATOM 1535 C C . MET A 1 200 ? -13.292 -1.928 14.906 1.00 92.50 200 MET A C 1
ATOM 1537 O O . MET A 1 200 ? -12.706 -2.615 14.068 1.00 92.50 200 MET A O 1
ATOM 1541 N N . ILE A 1 201 ? -12.697 -0.922 15.553 1.00 92.94 201 ILE A N 1
ATOM 1542 C CA . ILE A 1 201 ? -11.274 -0.581 15.409 1.00 92.94 201 ILE A CA 1
ATOM 1543 C C . ILE A 1 201 ? -10.398 -1.766 15.828 1.00 92.94 201 ILE A C 1
ATOM 1545 O O . ILE A 1 201 ? -9.516 -2.179 15.070 1.00 92.94 201 ILE A O 1
ATOM 1549 N N . ASP A 1 202 ? -10.695 -2.380 16.971 1.00 93.00 202 ASP A N 1
ATOM 1550 C CA . ASP A 1 202 ? -10.005 -3.590 17.419 1.00 93.00 202 ASP A CA 1
ATOM 1551 C C . ASP A 1 202 ? -10.200 -4.743 16.434 1.00 93.00 202 ASP A C 1
ATOM 1553 O O . ASP A 1 202 ? -9.241 -5.426 16.070 1.00 93.00 202 ASP A O 1
ATOM 1557 N N . SER A 1 203 ? -11.415 -4.917 15.903 1.00 93.75 203 SER A N 1
ATOM 1558 C CA . SER A 1 203 ? -11.672 -5.921 14.871 1.00 93.75 203 SER A CA 1
ATOM 1559 C C . SER A 1 203 ? -10.860 -5.675 13.595 1.00 93.75 203 SER A C 1
ATOM 1561 O O . SER A 1 203 ? -10.442 -6.649 12.969 1.00 93.75 203 SER A O 1
ATOM 1563 N N . ILE A 1 204 ? -10.644 -4.421 13.181 1.00 94.19 204 ILE A N 1
ATOM 1564 C CA . ILE A 1 204 ? -9.816 -4.078 12.015 1.00 94.19 204 ILE A CA 1
ATOM 1565 C C . ILE A 1 204 ? -8.380 -4.547 12.241 1.00 94.19 204 ILE A C 1
ATOM 1567 O O . ILE A 1 204 ? -7.827 -5.252 11.393 1.00 94.19 204 ILE A O 1
ATOM 1571 N N . LEU A 1 205 ? -7.790 -4.184 13.381 1.00 93.06 205 LEU A N 1
ATOM 1572 C CA . LEU A 1 205 ? -6.417 -4.555 13.716 1.00 93.06 205 LEU A CA 1
ATOM 1573 C C . LEU A 1 205 ? -6.275 -6.071 13.845 1.00 93.06 205 LEU A C 1
ATOM 1575 O O . LEU A 1 205 ? -5.340 -6.648 13.289 1.00 93.06 205 LEU A O 1
ATOM 1579 N N . GLN A 1 206 ? -7.247 -6.727 14.480 1.00 93.00 206 GLN A N 1
ATOM 1580 C CA . GLN A 1 206 ? -7.255 -8.177 14.625 1.00 93.00 206 GLN A CA 1
ATOM 1581 C C . GLN A 1 206 ? -7.328 -8.888 13.270 1.00 93.00 206 GLN A C 1
ATOM 1583 O O . GLN A 1 206 ? -6.549 -9.800 13.023 1.00 93.00 206 GLN A O 1
ATOM 1588 N N . ILE A 1 207 ? -8.185 -8.434 12.344 1.00 94.00 207 ILE A N 1
ATOM 1589 C CA . ILE A 1 207 ? -8.274 -9.005 10.987 1.00 94.00 207 ILE A CA 1
ATOM 1590 C C . ILE A 1 207 ? -6.912 -8.997 10.288 1.00 94.00 207 ILE A C 1
ATOM 1592 O O . ILE A 1 207 ? -6.575 -9.960 9.594 1.00 94.00 207 ILE A O 1
ATOM 1596 N N . ILE A 1 208 ? -6.159 -7.905 10.429 1.00 90.94 208 ILE A N 1
ATOM 1597 C CA . ILE A 1 208 ? -4.859 -7.757 9.778 1.00 90.94 208 ILE A CA 1
ATOM 1598 C C . ILE A 1 208 ? -3.816 -8.642 10.468 1.00 90.94 208 ILE A C 1
ATOM 1600 O O . ILE A 1 208 ? -3.106 -9.376 9.780 1.00 90.94 208 ILE A O 1
ATOM 1604 N N . LYS A 1 209 ? -3.763 -8.633 11.806 1.00 89.81 209 LYS A N 1
ATOM 1605 C CA . LYS A 1 209 ? -2.864 -9.489 12.595 1.00 89.81 209 LYS A CA 1
ATOM 1606 C C . LYS A 1 209 ? -3.091 -10.971 12.310 1.00 89.81 209 LYS A C 1
ATOM 1608 O O . LYS A 1 209 ? -2.131 -11.664 11.984 1.00 89.81 209 LYS A O 1
ATOM 1613 N N . ASP A 1 210 ? -4.341 -11.434 12.346 1.00 90.56 210 ASP A N 1
ATOM 1614 C CA . ASP A 1 210 ? -4.716 -12.818 12.027 1.00 90.56 210 ASP A CA 1
ATOM 1615 C C . ASP A 1 210 ? -4.199 -13.207 10.643 1.00 90.56 210 ASP A C 1
ATOM 1617 O O . ASP A 1 210 ? -3.590 -14.255 10.457 1.00 90.56 210 ASP A O 1
ATOM 1621 N N . ALA A 1 211 ? -4.385 -12.328 9.657 1.00 88.94 211 ALA A N 1
ATOM 1622 C CA . ALA A 1 211 ? -3.940 -12.610 8.306 1.00 88.94 211 ALA A CA 1
ATOM 1623 C C . ALA A 1 211 ? -2.411 -12.686 8.189 1.00 88.94 211 ALA A C 1
ATOM 1625 O O . ALA A 1 211 ? -1.918 -13.452 7.367 1.00 88.94 211 ALA A O 1
ATOM 1626 N N . TYR A 1 212 ? -1.650 -11.923 8.982 1.00 86.94 212 TYR A N 1
ATOM 1627 C CA . TYR A 1 212 ? -0.191 -12.069 9.048 1.00 86.94 212 TYR A CA 1
ATOM 1628 C C . TYR A 1 212 ? 0.234 -13.331 9.804 1.00 86.94 212 TYR A C 1
ATOM 1630 O O . TYR A 1 212 ? 1.249 -13.932 9.453 1.00 86.94 212 TYR A O 1
ATOM 1638 N N . GLN A 1 213 ? -0.527 -13.757 10.812 1.00 85.00 213 GLN A N 1
ATOM 1639 C CA . GLN A 1 213 ? -0.293 -15.023 11.506 1.00 85.00 213 GLN A CA 1
ATOM 1640 C C . GLN A 1 213 ? -0.541 -16.218 10.578 1.00 85.00 213 GLN A C 1
ATOM 1642 O O . GLN A 1 213 ? 0.285 -17.125 10.549 1.00 85.00 213 GLN A O 1
ATOM 1647 N N . ASP A 1 214 ? -1.579 -16.164 9.739 1.00 84.38 214 ASP A N 1
ATOM 1648 C CA . ASP A 1 214 ? -1.868 -17.174 8.709 1.00 84.38 214 ASP A CA 1
ATOM 1649 C C . ASP A 1 214 ? -0.740 -17.303 7.665 1.00 84.38 214 ASP A C 1
ATOM 1651 O O . ASP A 1 214 ? -0.603 -18.336 7.006 1.00 84.38 214 ASP A O 1
ATOM 1655 N N . LEU A 1 215 ? 0.079 -16.257 7.489 1.00 79.69 215 LEU A N 1
ATOM 1656 C CA . LEU A 1 215 ? 1.267 -16.299 6.631 1.00 79.69 215 LEU A CA 1
ATOM 1657 C C . LEU A 1 215 ? 2.463 -16.978 7.288 1.00 79.69 215 LEU A C 1
ATOM 1659 O O . LEU A 1 215 ? 3.386 -17.398 6.583 1.00 79.69 215 LEU A O 1
ATOM 1663 N N . ARG A 1 216 ? 2.486 -17.066 8.619 1.00 68.69 216 ARG A N 1
ATOM 1664 C CA . ARG A 1 216 ? 3.551 -17.757 9.333 1.00 68.69 216 ARG A CA 1
ATOM 1665 C C . ARG A 1 216 ? 3.340 -19.253 9.086 1.00 68.69 216 ARG A C 1
ATOM 1667 O O . ARG A 1 216 ? 2.284 -19.774 9.432 1.00 68.69 216 ARG A O 1
ATOM 1674 N N . PRO A 1 217 ? 4.301 -19.963 8.470 1.00 58.03 217 PRO A N 1
ATOM 1675 C CA . PRO A 1 217 ? 4.149 -21.394 8.273 1.00 58.03 217 PRO A CA 1
ATOM 1676 C C . PRO A 1 217 ? 3.952 -22.045 9.643 1.00 58.03 217 PRO A C 1
ATOM 1678 O O . PRO A 1 217 ? 4.780 -21.861 10.539 1.00 58.03 217 PRO A O 1
ATOM 1681 N N . SER A 1 218 ? 2.850 -22.780 9.809 1.00 49.91 218 SER A N 1
ATOM 1682 C CA . SER A 1 218 ? 2.659 -23.680 10.939 1.00 49.91 218 SER A CA 1
ATOM 1683 C C . SER A 1 218 ? 3.852 -24.625 10.958 1.00 49.91 218 SER A C 1
ATOM 1685 O O . SER A 1 218 ? 4.012 -25.467 10.076 1.00 49.91 218 SER A O 1
ATOM 1687 N N . ASN A 1 219 ? 4.736 -24.438 11.928 1.00 48.12 219 ASN A N 1
ATOM 1688 C CA . ASN A 1 219 ? 5.938 -25.237 12.103 1.00 48.12 219 ASN A CA 1
ATOM 1689 C C . ASN A 1 219 ? 5.556 -26.591 12.733 1.00 48.12 219 ASN A C 1
ATOM 1691 O O . ASN A 1 219 ? 6.095 -26.958 13.763 1.00 48.12 219 ASN A O 1
ATOM 1695 N N . GLU A 1 220 ? 4.580 -27.298 12.157 1.00 46.66 220 GLU A N 1
ATOM 1696 C CA . GLU A 1 220 ? 4.126 -28.624 12.581 1.00 46.66 220 GLU A CA 1
ATOM 1697 C C . GLU A 1 220 ? 3.567 -29.404 11.382 1.00 46.66 220 GLU A C 1
ATOM 1699 O O . GLU A 1 220 ? 2.382 -29.343 11.079 1.00 46.66 220 GLU A O 1
ATOM 1704 N N . ASP A 1 221 ? 4.429 -30.193 10.741 1.00 40.22 221 ASP A N 1
ATOM 1705 C CA . ASP A 1 221 ? 4.029 -31.447 10.096 1.00 40.22 221 ASP A CA 1
ATOM 1706 C C . ASP A 1 221 ? 4.857 -32.585 10.730 1.00 40.22 221 ASP A C 1
ATOM 1708 O O . ASP A 1 221 ? 5.956 -32.892 10.255 1.00 40.22 221 ASP A O 1
ATOM 1712 N N . PRO A 1 222 ? 4.401 -33.247 11.812 1.00 49.94 222 PRO A N 1
ATOM 1713 C CA . PRO A 1 222 ? 5.014 -34.477 12.280 1.00 49.94 222 PRO A CA 1
ATOM 1714 C C . PRO A 1 222 ? 4.268 -35.668 11.667 1.00 49.94 222 PRO A C 1
ATOM 1716 O O . PRO A 1 222 ? 3.315 -36.158 12.255 1.00 49.94 222 PRO A O 1
ATOM 1719 N N . HIS A 1 223 ? 4.683 -36.123 10.479 1.00 38.47 223 HIS A N 1
ATOM 1720 C CA . HIS A 1 223 ? 4.749 -37.543 10.078 1.00 38.47 223 HIS A CA 1
ATOM 1721 C C . HIS A 1 223 ? 4.941 -37.681 8.557 1.00 38.47 223 HIS A C 1
ATOM 1723 O O . HIS A 1 223 ? 3.991 -37.871 7.801 1.00 38.47 223 HIS A O 1
ATOM 1729 N N . ILE A 1 224 ? 6.197 -37.731 8.106 1.00 39.22 224 ILE A N 1
ATOM 1730 C CA . ILE A 1 224 ? 6.537 -38.563 6.946 1.00 39.22 224 ILE A CA 1
ATOM 1731 C C . ILE A 1 224 ? 7.193 -39.825 7.492 1.00 39.22 224 ILE A C 1
ATOM 1733 O O . ILE A 1 224 ? 8.373 -39.860 7.830 1.00 39.22 224 ILE A O 1
ATOM 1737 N N . THR A 1 225 ? 6.372 -40.865 7.614 1.00 39.03 225 THR A N 1
ATOM 1738 C CA . THR A 1 225 ? 6.812 -42.241 7.819 1.00 39.03 225 THR A CA 1
ATOM 1739 C C . THR A 1 225 ? 7.724 -42.641 6.663 1.00 39.03 225 THR A C 1
ATOM 1741 O O . THR A 1 225 ? 7.316 -42.674 5.503 1.00 39.03 225 THR A O 1
ATOM 1744 N N . THR A 1 226 ? 8.968 -42.954 7.003 1.00 42.09 226 THR A N 1
ATOM 1745 C CA . THR A 1 226 ? 9.986 -43.542 6.139 1.00 42.09 226 THR A CA 1
ATOM 1746 C C . THR A 1 226 ? 9.450 -44.826 5.504 1.00 42.09 226 THR A C 1
ATOM 1748 O O . THR A 1 226 ? 9.315 -45.845 6.178 1.00 42.09 226 THR A O 1
ATOM 1751 N N . LEU A 1 227 ? 9.176 -44.815 4.199 1.00 42.47 227 LEU A N 1
ATOM 1752 C CA . LEU A 1 227 ? 9.067 -46.042 3.411 1.00 42.47 227 LEU A CA 1
ATOM 1753 C C . LEU A 1 227 ? 10.310 -46.163 2.532 1.00 42.47 227 LEU A C 1
ATOM 1755 O O . LEU A 1 227 ? 10.343 -45.732 1.383 1.00 42.47 227 LEU A O 1
ATOM 1759 N N . ASN A 1 228 ? 11.344 -46.773 3.113 1.00 43.34 228 ASN A N 1
ATOM 1760 C CA . ASN A 1 228 ? 12.424 -47.395 2.358 1.00 43.34 228 ASN A CA 1
ATOM 1761 C C . ASN A 1 228 ? 11.836 -48.581 1.579 1.00 43.34 228 ASN A C 1
ATOM 1763 O O . ASN A 1 228 ? 11.613 -49.651 2.142 1.00 43.34 228 ASN A O 1
ATOM 1767 N N . GLY A 1 229 ? 11.560 -48.370 0.292 1.00 39.44 229 GLY A N 1
ATOM 1768 C CA . GLY A 1 229 ? 11.152 -49.402 -0.657 1.00 39.44 229 GLY A CA 1
ATOM 1769 C C . GLY A 1 229 ? 12.310 -49.769 -1.579 1.00 39.44 229 GLY A C 1
ATOM 1770 O O . GLY A 1 229 ? 12.650 -49.028 -2.495 1.00 39.44 229 GLY A O 1
ATOM 1771 N N . THR A 1 230 ? 12.915 -50.914 -1.295 1.00 44.41 230 THR A N 1
ATOM 1772 C CA . THR A 1 230 ? 13.966 -51.615 -2.035 1.00 44.41 230 THR A CA 1
ATOM 1773 C C . THR A 1 230 ? 13.637 -51.794 -3.525 1.00 44.41 230 THR A C 1
ATOM 1775 O O . THR A 1 230 ? 12.550 -52.249 -3.875 1.00 44.41 230 THR A O 1
ATOM 1778 N N . LEU A 1 231 ? 14.603 -51.496 -4.398 1.00 41.50 231 LEU A N 1
ATOM 1779 C CA . LEU A 1 231 ? 14.563 -51.800 -5.833 1.00 41.50 231 LEU A CA 1
ATOM 1780 C C . LEU A 1 231 ? 14.903 -53.292 -6.050 1.00 41.50 231 LEU A C 1
ATOM 1782 O O . LEU A 1 231 ? 15.957 -53.715 -5.564 1.00 41.50 231 LEU A O 1
ATOM 1786 N N . PRO A 1 232 ? 14.091 -54.107 -6.751 1.00 49.50 232 PRO A N 1
ATOM 1787 C CA . PRO A 1 232 ? 14.549 -55.400 -7.231 1.00 49.50 232 PRO A CA 1
ATOM 1788 C C . PRO A 1 232 ? 15.263 -55.254 -8.584 1.00 49.50 232 PRO A C 1
ATOM 1790 O O . PRO A 1 232 ? 14.897 -54.424 -9.415 1.00 49.50 232 PRO A O 1
ATOM 1793 N N . THR A 1 233 ? 16.299 -56.081 -8.701 1.00 54.03 233 THR A N 1
ATOM 1794 C CA . THR A 1 233 ? 17.237 -56.361 -9.804 1.00 54.03 233 THR A CA 1
ATOM 1795 C C . THR A 1 233 ? 16.710 -56.244 -11.225 1.00 54.03 233 THR A C 1
ATOM 1797 O O . THR A 1 233 ? 15.624 -56.810 -11.485 1.00 54.03 233 THR A O 1
#

Foldseek 3Di:
DDDDDPDPPVVVVVVVVVVVVVVVVVVVVDDDPPPPPDPPPPPPDDDPDPPPDDDALLRVVVVDVVPDQDDFDDDDPPDDTDDCVVVVVVVVVSVVCCVPPPVLSPLDDPVLCVQQQVQLVVLPDDSQLSRQLVNNCQLPDDPPPPPDPDDDDDDDDPDDDPPVVPVVVVVVSVVVSLVSSPVSDDPLCVVQDDPNSVVSVVVSSVSSNVSNVVSPPPPDDPDDDDDPDDDDD

Secondary structure (DSSP, 8-state):
----SSSHHHHHHHHHHHHHHHHHHHTTS---GGGTT----------S-TT-----HHHHHHHHHHSPPPPPPPP-TTPPPPP-HHHHHHHHHHHHHHHHT-GGGGG--HHHHHHHHHHHHHTT--HHHHHHHHHTTTTS---STT--SS-----------SSHHHHHHHHHHHHHHHHHHHHHSTTHHHHS-HHHHHHHHHHHHHHHHHHHHTTS--S----------PPP-

Organism: NCBI:txid1182545

InterPro domains:
  IPR038324 Rpb4/RPC9 superfamily [G3DSA:1.20.1250.40] (40-137)
  IPR038846 DNA-directed RNA polymerase III subunit RPC9 [PTHR15561] (45-210)

pLDDT: mean 74.03, std 21.5, range [28.17, 96.75]